Protein AF-A0A932B8X7-F1 (afdb_monomer_lite)

pLDDT: mean 81.64, std 12.61, range [41.12, 95.81]

Foldseek 3Di:
DDDPDDPPPPVPPDPAPPVRLVQADALLVLQLVLLLLCLPVLLVLLLVVLVPDPDDPVLSVLLSVLSSLLSSLVSQLVLLVQSDPVSSLVVSLVQLQQSLLQVLCVVLVHFHDAPPQDPCNVVVSVVVVVVDDPVSSCCSCVVRHVVSSVVSVPHRHNDDDPVVSVVVSVVSNVVSVVSNVVSCVVCVVSVVVVCVVDVCSQRSRPPSVRVVSVVD

Secondary structure (DSSP, 8-state):
---------GGGG-SS-HHHHHHPBPHHHHHHHHHHHHHHGGGHHHHHHHHTS---HHHHHHHHHHHHHHHHHHHHHHHHHT--HHHHHHHHHHHHHHHHHHHHHHHTT-----SS--TTHHHHHHHHHHHS-THHHHHHHIIIIIHHHHHHHH--B----HHHHHHHHHHHHHHHHHHHHHHHHHHHHHHHHHHHH-THHHHHSTTHHHHHTT--

Sequence (216 aa):
MSLRLFHVTEFAQSMLSPADQREARHPAQLLIWASLWLALAGNLPFWRELIRLPMDVGSLLWIGLCFGLLTTAALGALLSLLNWPWLLKAVITLLLWLVALNSLLLWAGHGYLSANLPPGKVQAIWTQLRALPLWQPLLAFGLLALVPSVWMWQLSLRRVALASRLPQNMLLLLIFVCLLGLVWFLGKSALLPLLQDQPRWLELLSPFNTLLSLGH

Structure (mmCIF, N/CA/C/O backbone):
data_AF-A0A932B8X7-F1
#
_entry.id   AF-A0A932B8X7-F1
#
loop_
_atom_site.group_PDB
_atom_site.id
_atom_site.type_symbol
_atom_site.label_atom_id
_atom_site.label_alt_id
_atom_site.label_comp_id
_atom_site.label_asym_id
_atom_site.label_entity_id
_atom_site.label_seq_id
_atom_site.pdbx_PDB_ins_code
_atom_site.Cartn_x
_atom_site.Cartn_y
_atom_site.Cartn_z
_atom_site.occupancy
_atom_site.B_iso_or_equiv
_atom_site.auth_seq_id
_atom_site.auth_comp_id
_atom_site.auth_asym_id
_atom_site.auth_atom_id
_atom_site.pdbx_PDB_model_num
ATOM 1 N N . MET A 1 1 ? -35.635 -6.239 55.515 1.00 41.12 1 MET A N 1
ATOM 2 C CA . MET A 1 1 ? -34.614 -6.583 54.502 1.00 41.12 1 MET A CA 1
ATOM 3 C C . MET A 1 1 ? -35.091 -6.063 53.155 1.00 41.12 1 MET A C 1
ATOM 5 O O . MET A 1 1 ? -36.032 -6.625 52.614 1.00 41.12 1 MET A O 1
ATOM 9 N N . SER A 1 2 ? -34.540 -4.948 52.666 1.00 48.22 2 SER A N 1
ATOM 10 C CA . SER A 1 2 ? -34.919 -4.386 51.364 1.00 48.22 2 SER A CA 1
ATOM 11 C C . SER A 1 2 ? -34.016 -4.959 50.274 1.00 48.22 2 SER A C 1
ATOM 13 O O . SER A 1 2 ? -32.800 -4.771 50.277 1.00 48.22 2 SER A O 1
ATOM 15 N N . LEU A 1 3 ? -34.618 -5.707 49.353 1.00 54.00 3 LEU A N 1
ATOM 16 C CA . LEU A 1 3 ? -33.945 -6.197 48.158 1.00 54.00 3 LEU A CA 1
ATOM 17 C C . LEU A 1 3 ? -33.716 -5.003 47.227 1.00 54.00 3 LEU A C 1
ATOM 19 O O . LEU A 1 3 ? -34.656 -4.459 46.650 1.00 54.00 3 LEU A O 1
ATOM 23 N N . ARG A 1 4 ? -32.458 -4.563 47.119 1.00 50.84 4 ARG A N 1
ATOM 24 C CA . ARG A 1 4 ? -32.037 -3.585 46.114 1.00 50.84 4 ARG A CA 1
ATOM 25 C C . ARG A 1 4 ? -32.095 -4.261 44.745 1.00 50.84 4 ARG A C 1
ATOM 27 O O . ARG A 1 4 ? -31.232 -5.067 44.411 1.00 50.84 4 ARG A O 1
ATOM 34 N N . LEU A 1 5 ? -33.133 -3.939 43.979 1.00 52.91 5 LEU A N 1
ATOM 35 C CA . LEU A 1 5 ? -33.209 -4.199 42.545 1.00 52.91 5 LEU A CA 1
ATOM 36 C C . LEU A 1 5 ? -32.062 -3.446 41.863 1.00 52.91 5 LEU A C 1
ATOM 38 O O . LEU A 1 5 ? -32.072 -2.220 41.775 1.00 52.91 5 LEU A O 1
ATOM 42 N N . PHE A 1 6 ? -31.040 -4.182 41.432 1.00 54.56 6 PHE A N 1
ATOM 43 C CA . PHE A 1 6 ? -29.974 -3.631 40.609 1.00 54.56 6 PHE A CA 1
ATOM 44 C C . PHE A 1 6 ? -30.544 -3.254 39.239 1.00 54.56 6 PHE A C 1
ATOM 46 O O . PHE A 1 6 ? -31.205 -4.055 38.580 1.00 54.56 6 PHE A O 1
ATOM 53 N N . HIS A 1 7 ? -30.283 -2.015 38.829 1.00 48.66 7 HIS A N 1
ATOM 54 C CA . HIS A 1 7 ? -30.523 -1.501 37.488 1.00 48.66 7 HIS A CA 1
ATOM 55 C C . HIS A 1 7 ? -29.765 -2.353 36.454 1.00 48.66 7 HIS A C 1
ATOM 57 O O . HIS A 1 7 ? -28.556 -2.215 36.297 1.00 48.66 7 HIS A O 1
ATOM 63 N N . VAL A 1 8 ? -30.476 -3.215 35.723 1.00 52.50 8 VAL A N 1
ATOM 64 C CA . VAL A 1 8 ? -29.956 -3.976 34.564 1.00 52.50 8 VAL A CA 1
ATOM 65 C C . VAL A 1 8 ? -30.396 -3.299 33.255 1.00 52.50 8 VAL A C 1
ATOM 67 O O . VAL A 1 8 ? -30.786 -3.950 32.294 1.00 52.50 8 VAL A O 1
ATOM 70 N N . THR A 1 9 ? -30.391 -1.965 33.200 1.00 48.88 9 THR A N 1
ATOM 71 C CA . THR A 1 9 ? -30.881 -1.220 32.021 1.00 48.88 9 THR A CA 1
ATOM 72 C C . THR A 1 9 ? -29.785 -0.692 31.097 1.00 48.88 9 THR A C 1
ATOM 74 O O . THR A 1 9 ? -30.108 -0.141 30.051 1.00 48.88 9 THR A O 1
ATOM 77 N N . GLU A 1 10 ? -28.498 -0.898 31.391 1.00 47.47 10 GLU A N 1
ATOM 78 C CA . GLU A 1 10 ? -27.423 -0.451 30.481 1.00 47.47 10 GLU A CA 1
ATOM 79 C C . GLU A 1 10 ? -27.138 -1.413 29.315 1.00 47.47 10 GLU A C 1
ATOM 81 O O . GLU A 1 10 ? -26.458 -1.047 28.358 1.00 47.47 10 GLU A O 1
ATOM 86 N N . PHE A 1 11 ? -27.710 -2.621 29.314 1.00 49.84 11 PHE A N 1
ATOM 87 C CA . PHE A 1 11 ? -27.483 -3.597 28.237 1.00 49.84 11 PHE A CA 1
ATOM 88 C C . PHE A 1 11 ? -28.308 -3.342 26.967 1.00 49.84 11 PHE A C 1
ATOM 90 O O . PHE A 1 11 ? -28.070 -3.982 25.945 1.00 49.84 11 PHE A O 1
ATOM 97 N N . ALA A 1 12 ? -29.252 -2.398 26.991 1.00 42.66 12 ALA A N 1
ATOM 98 C CA . ALA A 1 12 ? -30.138 -2.143 25.855 1.00 42.66 12 ALA A CA 1
ATOM 99 C C . ALA A 1 12 ? -29.495 -1.310 24.725 1.00 42.66 12 ALA A C 1
ATOM 101 O O . ALA A 1 12 ? -30.053 -1.242 23.632 1.00 42.66 12 ALA A O 1
ATOM 102 N N . GLN A 1 13 ? -28.330 -0.682 24.943 1.00 45.91 13 GLN A N 1
ATOM 103 C CA . GLN A 1 13 ? -27.715 0.203 23.935 1.00 45.91 13 GLN A CA 1
ATOM 104 C C . GLN A 1 13 ? -26.661 -0.465 23.039 1.00 45.91 13 GLN A C 1
ATOM 106 O O . GLN A 1 13 ? -26.244 0.127 22.040 1.00 45.91 13 GLN A O 1
ATOM 111 N N . SER A 1 14 ? -26.249 -1.705 23.316 1.00 45.19 14 SER A N 1
ATOM 112 C CA . SER A 1 14 ? -25.359 -2.444 22.419 1.00 45.19 14 SER A CA 1
ATOM 113 C C . SER A 1 14 ? -26.151 -3.436 21.572 1.00 45.19 14 SER A C 1
ATOM 115 O O . SER A 1 14 ? -26.457 -4.533 22.020 1.00 45.19 14 SER A O 1
ATOM 117 N N . MET A 1 15 ? -26.407 -3.092 20.307 1.00 54.66 15 MET A N 1
ATOM 118 C CA . MET A 1 15 ? -26.970 -4.000 19.285 1.00 54.66 15 MET A CA 1
ATOM 119 C C . MET A 1 15 ? -26.098 -5.246 18.981 1.00 54.66 15 MET A C 1
ATOM 121 O O . MET A 1 15 ? -26.371 -5.968 18.031 1.00 54.66 15 MET A O 1
ATOM 125 N N . LEU A 1 16 ? -25.021 -5.478 19.735 1.00 54.72 16 LEU A N 1
ATOM 126 C CA . LEU A 1 16 ? -24.122 -6.624 19.615 1.00 54.72 16 LEU A CA 1
ATOM 127 C C . LEU A 1 16 ? -24.082 -7.312 20.972 1.00 54.72 16 LEU A C 1
ATOM 129 O O . LEU A 1 16 ? -23.829 -6.636 21.977 1.00 54.72 16 LEU A O 1
ATOM 133 N N . SER A 1 17 ? -24.300 -8.628 21.003 1.00 59.09 17 SER A N 1
ATOM 134 C CA . SER A 1 17 ? -24.179 -9.378 22.246 1.00 59.09 17 SER A CA 1
ATOM 135 C C . SER A 1 17 ? -22.740 -9.251 22.785 1.00 59.09 17 SER A C 1
ATOM 137 O O . SER A 1 17 ? -21.792 -9.053 22.014 1.00 59.09 17 SER A O 1
ATOM 139 N N . PRO A 1 18 ? -22.516 -9.364 24.104 1.00 58.53 18 PRO A N 1
ATOM 140 C CA . PRO A 1 18 ? -21.168 -9.356 24.673 1.00 58.53 18 PRO A CA 1
ATOM 141 C C . PRO A 1 18 ? -20.243 -10.435 24.083 1.00 58.53 18 PRO A C 1
ATOM 143 O O . PRO A 1 18 ? -19.025 -10.269 24.120 1.00 58.53 18 PRO A O 1
ATOM 146 N N . ALA A 1 19 ? -20.804 -11.520 23.532 1.00 58.75 19 ALA A N 1
ATOM 147 C CA . ALA A 1 19 ? -20.060 -12.543 22.801 1.00 58.75 19 ALA A CA 1
ATOM 148 C C . ALA A 1 19 ? -19.579 -12.021 21.433 1.00 58.75 19 ALA A C 1
ATOM 150 O O . ALA A 1 19 ? -18.389 -12.113 21.137 1.00 58.75 19 ALA A O 1
ATOM 151 N N . ASP A 1 20 ? -20.445 -11.344 20.673 1.00 58.38 20 ASP A N 1
ATOM 152 C CA . ASP A 1 20 ? -20.102 -10.766 19.361 1.00 58.38 20 ASP A CA 1
ATOM 153 C C . ASP A 1 20 ? -19.028 -9.672 19.471 1.00 58.38 20 ASP A C 1
ATOM 155 O O . ASP A 1 20 ? -18.205 -9.480 18.576 1.00 58.38 20 ASP A O 1
ATOM 159 N N . GLN A 1 21 ? -18.990 -8.947 20.595 1.00 60.34 21 GLN A N 1
ATOM 160 C CA . GLN A 1 21 ? -17.947 -7.950 20.856 1.00 60.34 21 GLN A CA 1
ATOM 161 C C . GLN A 1 21 ? -16.574 -8.562 21.168 1.00 60.34 21 GLN A C 1
ATOM 163 O O . GLN A 1 21 ? -15.564 -7.881 20.979 1.00 60.34 21 GLN A O 1
ATOM 168 N N . ARG A 1 22 ? -16.526 -9.809 21.658 1.00 60.28 22 ARG A N 1
ATOM 169 C CA . ARG A 1 22 ? -15.274 -10.537 21.931 1.00 60.28 22 ARG A CA 1
ATOM 170 C C . ARG A 1 22 ? -14.671 -11.120 20.655 1.00 60.28 22 ARG A C 1
ATOM 172 O O . ARG A 1 22 ? -13.451 -11.174 20.550 1.00 60.28 22 ARG A O 1
ATOM 179 N N . GLU A 1 23 ? -15.503 -11.486 19.683 1.00 62.72 23 GLU A N 1
ATOM 180 C CA . GLU A 1 23 ? -15.058 -11.924 18.351 1.00 62.72 23 GLU A CA 1
ATOM 181 C C . GLU A 1 23 ? -14.732 -10.757 17.403 1.00 62.72 23 GLU A C 1
ATOM 183 O O . GLU A 1 23 ? -14.009 -10.927 16.417 1.00 62.72 23 GLU A O 1
ATOM 188 N N . ALA A 1 24 ? -15.229 -9.552 17.700 1.00 71.88 24 ALA A N 1
ATOM 189 C CA . ALA A 1 24 ? -15.012 -8.380 16.865 1.00 71.88 24 ALA A CA 1
ATOM 190 C C . ALA A 1 24 ? -13.527 -7.975 16.802 1.00 71.88 24 ALA A C 1
ATOM 192 O O . ALA A 1 24 ? -12.898 -7.630 17.808 1.00 71.88 24 ALA A O 1
ATOM 193 N N . ARG A 1 25 ? -12.969 -7.943 15.586 1.00 78.56 25 ARG A N 1
ATOM 194 C CA . ARG A 1 25 ? -11.559 -7.594 15.367 1.00 78.56 25 ARG A CA 1
ATOM 195 C C . ARG A 1 25 ? -11.304 -6.103 15.569 1.00 78.56 25 ARG A C 1
ATOM 197 O O . ARG A 1 25 ? -12.168 -5.251 15.328 1.00 78.56 25 ARG A O 1
ATOM 204 N N . HIS A 1 26 ? -10.081 -5.782 15.990 1.00 80.06 26 HIS A N 1
ATOM 205 C CA . HIS A 1 26 ? -9.662 -4.397 16.177 1.00 80.06 26 HIS A CA 1
ATOM 206 C C . HIS A 1 26 ? -9.433 -3.722 14.811 1.00 80.06 26 HIS A C 1
ATOM 208 O O . HIS A 1 26 ? -8.720 -4.285 13.978 1.00 80.06 26 HIS A O 1
ATOM 214 N N . PRO A 1 27 ? -9.959 -2.506 14.562 1.00 80.44 27 PRO A N 1
ATOM 215 C CA . PRO A 1 27 ? -9.831 -1.832 13.262 1.00 80.44 27 PRO A CA 1
ATOM 216 C C . PRO A 1 27 ? -8.373 -1.587 12.839 1.00 80.44 27 PRO A C 1
ATOM 218 O O . PRO A 1 27 ? -8.061 -1.631 11.653 1.00 80.44 27 PRO A O 1
ATOM 221 N N . ALA A 1 28 ? -7.458 -1.431 13.801 1.00 82.69 28 ALA A N 1
ATOM 222 C CA . ALA A 1 28 ? -6.024 -1.319 13.518 1.00 82.69 28 ALA A CA 1
ATOM 223 C C . ALA A 1 28 ? -5.440 -2.563 12.823 1.00 82.69 28 ALA A C 1
ATOM 225 O O . ALA A 1 28 ? -4.553 -2.432 11.988 1.00 82.69 28 ALA A O 1
ATOM 226 N N . GLN A 1 29 ? -5.943 -3.765 13.128 1.00 86.25 29 GLN A N 1
ATOM 227 C CA . GLN A 1 29 ? -5.478 -4.984 12.461 1.00 86.25 29 GLN A CA 1
ATOM 228 C C . GLN A 1 29 ? -5.861 -4.956 10.984 1.00 86.25 29 GLN A C 1
ATOM 230 O O . GLN A 1 29 ? -5.023 -5.234 10.135 1.00 86.25 29 GLN A O 1
ATOM 235 N N . LEU A 1 30 ? -7.106 -4.577 10.675 1.00 87.19 30 LEU A N 1
ATOM 236 C CA . LEU A 1 30 ? -7.563 -4.445 9.293 1.00 87.19 30 LEU A CA 1
ATOM 237 C C . LEU A 1 30 ? -6.706 -3.437 8.520 1.00 87.19 30 LEU A C 1
ATOM 239 O O . LEU A 1 30 ? -6.309 -3.719 7.396 1.00 87.19 30 LEU A O 1
ATOM 243 N N . LEU A 1 31 ? -6.386 -2.301 9.139 1.00 89.38 31 LEU A N 1
ATOM 244 C CA . LEU A 1 31 ? -5.506 -1.292 8.556 1.00 89.38 31 LEU A CA 1
ATOM 245 C C . LEU A 1 31 ? -4.123 -1.866 8.222 1.00 89.38 31 LEU A C 1
ATOM 247 O O . LEU A 1 31 ? -3.645 -1.666 7.107 1.00 89.38 31 LEU A O 1
ATOM 251 N N . ILE A 1 32 ? -3.497 -2.595 9.151 1.00 89.50 32 ILE A N 1
ATOM 252 C CA . ILE A 1 32 ? -2.175 -3.204 8.939 1.00 89.50 32 ILE A CA 1
ATOM 253 C C . ILE A 1 32 ? -2.233 -4.222 7.794 1.00 89.50 32 ILE A C 1
ATOM 255 O O . ILE A 1 32 ? -1.432 -4.138 6.864 1.00 89.50 32 ILE A O 1
ATOM 259 N N . TRP A 1 33 ? -3.208 -5.137 7.822 1.00 91.12 33 TRP A N 1
ATOM 260 C CA . TRP A 1 33 ? -3.380 -6.150 6.777 1.00 91.12 33 TRP A CA 1
ATOM 261 C C . TRP A 1 33 ? -3.638 -5.525 5.407 1.00 91.12 33 TRP A C 1
ATOM 263 O O . TRP A 1 33 ? -3.024 -5.936 4.427 1.00 91.12 33 TRP A O 1
ATOM 273 N N . ALA A 1 34 ? -4.498 -4.508 5.338 1.00 90.12 34 ALA A N 1
ATOM 274 C CA . ALA A 1 34 ? -4.788 -3.804 4.096 1.00 90.12 34 ALA A CA 1
ATOM 275 C C . ALA A 1 34 ? -3.556 -3.067 3.560 1.00 90.12 34 ALA A C 1
ATOM 277 O O . ALA A 1 34 ? -3.259 -3.167 2.375 1.00 90.12 34 ALA A O 1
ATOM 278 N N . SER A 1 35 ? -2.808 -2.377 4.425 1.00 91.00 35 SER A N 1
ATOM 279 C CA . SER A 1 35 ? -1.595 -1.648 4.028 1.00 91.00 35 SER A CA 1
ATOM 280 C C . SER A 1 35 ? -0.533 -2.596 3.473 1.00 91.00 35 SER A C 1
ATOM 282 O O . SER A 1 35 ? 0.050 -2.321 2.428 1.00 91.00 35 SER A O 1
ATOM 284 N N . LEU A 1 36 ? -0.330 -3.739 4.134 1.00 92.25 36 LEU A N 1
ATOM 285 C CA . LEU A 1 36 ? 0.626 -4.758 3.710 1.00 92.25 36 LEU A CA 1
ATOM 286 C C . LEU A 1 36 ? 0.186 -5.436 2.406 1.00 92.25 36 LEU A C 1
ATOM 288 O O . LEU A 1 36 ? 0.998 -5.628 1.505 1.00 92.25 36 LEU A O 1
ATOM 292 N N . TRP A 1 37 ? -1.105 -5.745 2.265 1.00 93.38 37 TRP A N 1
ATOM 293 C CA . TRP A 1 37 ? -1.654 -6.306 1.030 1.00 93.38 37 TRP A CA 1
ATOM 294 C C . TRP A 1 37 ? -1.486 -5.354 -0.158 1.00 93.38 37 TRP A C 1
ATOM 296 O O . TRP A 1 37 ? -0.984 -5.753 -1.208 1.00 93.38 37 TRP A O 1
ATOM 306 N N . LEU A 1 38 ? -1.858 -4.084 0.016 1.00 90.00 38 LEU A N 1
ATOM 307 C CA . LEU A 1 38 ? -1.710 -3.051 -1.010 1.00 90.00 38 LEU A CA 1
ATOM 308 C C . LEU A 1 38 ? -0.235 -2.845 -1.383 1.00 90.00 38 LEU A C 1
ATOM 310 O O . LEU A 1 38 ?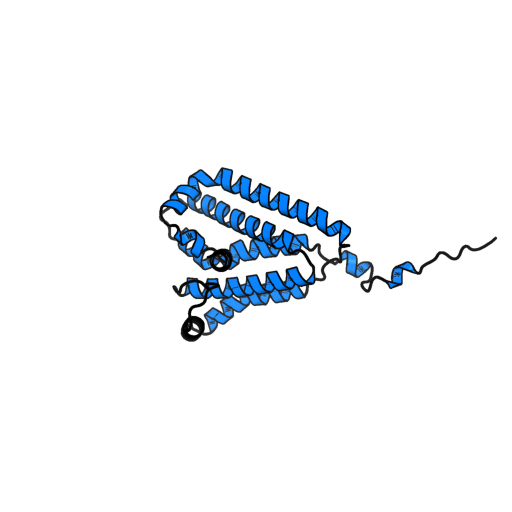 0.083 -2.736 -2.564 1.00 90.00 38 LEU A O 1
ATOM 314 N N . ALA A 1 39 ? 0.674 -2.851 -0.406 1.00 90.25 39 ALA A N 1
ATOM 315 C CA . ALA A 1 39 ? 2.103 -2.695 -0.656 1.00 90.25 39 ALA A CA 1
ATOM 316 C C . ALA A 1 39 ? 2.721 -3.891 -1.395 1.00 90.25 39 ALA A C 1
ATOM 318 O O . ALA A 1 39 ? 3.531 -3.696 -2.295 1.00 90.25 39 ALA A O 1
ATOM 319 N N . LEU A 1 40 ? 2.343 -5.122 -1.045 1.00 89.69 40 LEU A N 1
ATOM 320 C CA . LEU A 1 40 ? 2.938 -6.328 -1.624 1.00 89.69 40 LEU A CA 1
ATOM 321 C C . LEU A 1 40 ? 2.187 -6.783 -2.880 1.00 89.69 40 LEU A C 1
ATOM 323 O O . LEU A 1 40 ? 2.702 -6.668 -3.989 1.00 89.69 40 LEU A O 1
ATOM 327 N N . ALA A 1 41 ? 0.952 -7.260 -2.727 1.00 88.44 41 ALA A N 1
ATOM 328 C CA . ALA A 1 41 ? 0.159 -7.804 -3.830 1.00 88.44 41 ALA A CA 1
ATOM 329 C C . ALA A 1 41 ? -0.270 -6.718 -4.827 1.00 88.44 41 ALA A C 1
ATOM 331 O O . ALA A 1 41 ? -0.362 -6.964 -6.025 1.00 88.44 41 ALA A O 1
ATOM 332 N N . GLY A 1 42 ? -0.497 -5.498 -4.350 1.00 84.44 42 GLY A N 1
ATOM 333 C CA . GLY A 1 42 ? -0.911 -4.381 -5.191 1.00 84.44 42 GLY A CA 1
ATOM 334 C C . GLY A 1 42 ? 0.164 -3.795 -6.107 1.00 84.44 42 GLY A C 1
ATOM 335 O O . GLY A 1 42 ? -0.142 -3.006 -6.995 1.00 84.44 42 GLY A O 1
ATOM 336 N N . ASN A 1 43 ? 1.425 -4.162 -5.897 1.00 89.69 43 ASN A N 1
ATOM 337 C CA . ASN A 1 43 ? 2.563 -3.590 -6.611 1.00 89.69 43 ASN A CA 1
ATOM 338 C C . ASN A 1 43 ? 3.316 -4.648 -7.432 1.00 89.69 43 ASN A C 1
ATOM 340 O O . ASN A 1 43 ? 4.509 -4.518 -7.683 1.00 89.69 43 ASN A O 1
ATOM 344 N N . LEU A 1 44 ? 2.624 -5.697 -7.899 1.00 88.38 44 LEU A N 1
ATOM 345 C CA . LEU A 1 44 ? 3.214 -6.756 -8.737 1.00 88.38 44 LEU A CA 1
ATOM 346 C C . LEU A 1 44 ? 4.015 -6.239 -9.947 1.00 88.38 44 LEU A C 1
ATOM 348 O O . LEU A 1 44 ? 5.114 -6.753 -10.168 1.00 88.38 44 LEU A O 1
ATOM 352 N N . PRO A 1 45 ? 3.551 -5.232 -10.718 1.00 87.25 45 PRO A N 1
ATOM 353 C CA . PRO A 1 45 ? 4.349 -4.693 -11.819 1.00 87.25 45 PRO A CA 1
ATOM 354 C C . PRO A 1 45 ? 5.653 -4.052 -11.342 1.00 87.25 45 PRO A C 1
ATOM 356 O O . PRO A 1 45 ? 6.685 -4.243 -11.976 1.00 87.25 45 PRO A O 1
ATOM 359 N N . PHE A 1 46 ? 5.630 -3.354 -10.203 1.00 87.56 46 PHE A N 1
ATOM 360 C CA . PHE A 1 46 ? 6.827 -2.776 -9.595 1.00 87.56 46 PHE A CA 1
ATOM 361 C C . PHE A 1 46 ? 7.822 -3.870 -9.183 1.00 87.56 46 PHE A C 1
ATOM 363 O O . PHE A 1 46 ? 8.991 -3.800 -9.554 1.00 87.56 46 PHE A O 1
ATOM 370 N N . TRP A 1 47 ? 7.359 -4.926 -8.501 1.00 89.62 47 TRP A N 1
ATOM 371 C CA . TRP A 1 47 ? 8.219 -6.050 -8.109 1.00 89.62 47 TRP A CA 1
ATOM 372 C C . TRP A 1 47 ? 8.846 -6.747 -9.316 1.00 89.62 47 TRP A C 1
ATOM 374 O O . TRP A 1 47 ? 10.014 -7.129 -9.275 1.00 89.62 47 TRP A O 1
ATOM 384 N N . ARG A 1 48 ? 8.092 -6.874 -10.412 1.00 89.44 48 ARG A N 1
ATOM 385 C CA . ARG A 1 48 ? 8.595 -7.429 -11.671 1.00 89.44 48 ARG A CA 1
ATOM 386 C C . ARG A 1 48 ? 9.733 -6.591 -12.249 1.00 89.44 48 ARG A C 1
ATOM 388 O O . ARG A 1 48 ? 10.735 -7.168 -12.656 1.00 89.44 48 ARG A O 1
ATOM 395 N N . GLU A 1 49 ? 9.587 -5.267 -12.302 1.00 87.25 49 GLU A N 1
ATOM 396 C CA . GLU A 1 49 ? 10.661 -4.400 -12.804 1.00 87.25 49 GLU A CA 1
ATOM 397 C C . GLU A 1 49 ? 11.866 -4.380 -11.855 1.00 87.25 49 GLU A C 1
ATOM 399 O O . GLU A 1 49 ? 13.003 -4.382 -12.318 1.00 87.25 49 GLU A O 1
ATOM 404 N N . LEU A 1 50 ? 11.639 -4.457 -10.540 1.00 87.81 50 LEU A N 1
ATOM 405 C CA . LEU A 1 50 ? 12.715 -4.537 -9.554 1.00 87.81 50 LEU A CA 1
ATOM 406 C C . LEU A 1 50 ? 13.571 -5.802 -9.754 1.00 87.81 50 LEU A C 1
ATOM 408 O O . LEU A 1 50 ? 14.792 -5.715 -9.803 1.00 87.81 50 LEU A O 1
ATOM 412 N N . ILE A 1 51 ? 12.942 -6.970 -9.933 1.00 89.81 51 ILE A N 1
ATOM 413 C CA . ILE A 1 51 ? 13.637 -8.258 -10.142 1.00 89.81 51 ILE A CA 1
ATOM 414 C C . ILE A 1 51 ? 14.415 -8.295 -11.470 1.00 89.81 51 ILE A C 1
ATOM 416 O O . ILE A 1 51 ? 15.365 -9.062 -11.607 1.00 89.81 51 ILE A O 1
ATOM 420 N N . ARG A 1 52 ? 14.035 -7.476 -12.457 1.00 88.12 52 ARG A N 1
ATOM 421 C CA . ARG A 1 52 ? 14.725 -7.396 -13.756 1.00 88.12 52 ARG A CA 1
ATOM 422 C C . ARG A 1 52 ? 16.020 -6.592 -13.717 1.00 88.12 52 ARG A C 1
ATOM 424 O O . ARG A 1 52 ? 16.779 -6.649 -14.684 1.00 88.12 52 ARG A O 1
ATOM 431 N N . LEU A 1 53 ? 16.271 -5.835 -12.652 1.00 85.38 53 LEU A N 1
ATOM 432 C CA . LEU A 1 53 ? 17.507 -5.076 -12.525 1.00 85.38 53 LEU A CA 1
ATOM 433 C C . LEU A 1 53 ? 18.700 -6.029 -12.357 1.00 85.38 53 LEU A C 1
ATOM 435 O O . LEU A 1 53 ? 18.621 -6.972 -11.565 1.00 85.38 53 LEU A O 1
ATOM 439 N N . PRO A 1 54 ? 19.823 -5.776 -13.049 1.00 84.75 54 PRO A N 1
ATOM 440 C CA . PRO A 1 54 ? 21.040 -6.560 -12.894 1.00 84.75 54 PRO A CA 1
ATOM 441 C C . PRO A 1 54 ? 21.733 -6.189 -11.573 1.00 84.75 54 PRO A C 1
ATOM 443 O O . PRO A 1 54 ? 22.692 -5.423 -11.552 1.00 84.75 54 PRO A O 1
ATOM 446 N N . MET A 1 55 ? 21.217 -6.705 -10.457 1.00 87.25 55 MET A N 1
ATOM 447 C CA . MET A 1 55 ? 21.748 -6.508 -9.106 1.00 87.25 55 MET A CA 1
ATOM 448 C C . MET A 1 55 ? 22.000 -7.850 -8.419 1.00 87.25 55 MET A C 1
ATOM 450 O O . MET A 1 55 ? 21.431 -8.878 -8.790 1.00 87.25 55 MET A O 1
ATOM 454 N N . ASP A 1 56 ? 22.848 -7.845 -7.393 1.00 92.19 56 ASP A N 1
ATOM 455 C CA . ASP A 1 56 ? 23.014 -9.003 -6.526 1.00 92.19 56 ASP A CA 1
ATOM 456 C C . ASP A 1 56 ? 21.737 -9.265 -5.709 1.00 92.19 56 ASP A C 1
ATOM 458 O O . ASP A 1 56 ? 20.974 -8.356 -5.370 1.00 92.19 56 ASP A O 1
ATOM 462 N N . VAL A 1 57 ? 21.507 -10.536 -5.369 1.00 90.25 57 VAL A N 1
ATOM 463 C CA . VAL A 1 57 ? 20.294 -10.971 -4.657 1.00 90.25 57 VAL A CA 1
ATOM 464 C C . VAL A 1 57 ? 20.157 -10.275 -3.297 1.00 90.25 57 VAL A C 1
ATOM 466 O O . VAL A 1 57 ? 19.042 -9.960 -2.886 1.00 90.25 57 VAL A O 1
ATOM 469 N N . GLY A 1 58 ? 21.271 -10.002 -2.609 1.00 90.88 58 GLY A N 1
ATOM 470 C CA . GLY A 1 58 ? 21.275 -9.327 -1.310 1.00 90.88 58 GLY A CA 1
ATOM 471 C C . GLY A 1 58 ? 20.741 -7.900 -1.406 1.00 90.88 58 GLY A C 1
ATOM 472 O O . GLY A 1 58 ? 19.788 -7.549 -0.706 1.00 90.88 58 GLY A O 1
ATOM 473 N N . SER A 1 59 ? 21.297 -7.104 -2.321 1.00 89.56 59 SER A N 1
ATOM 474 C CA . SER A 1 59 ? 20.821 -5.744 -2.587 1.00 89.56 59 SER A CA 1
ATOM 475 C C . SER A 1 59 ? 19.376 -5.731 -3.071 1.00 89.56 59 SER A C 1
ATOM 477 O O . SER A 1 59 ? 18.585 -4.924 -2.585 1.00 89.56 59 SER A O 1
ATOM 479 N N . LEU A 1 60 ? 18.997 -6.649 -3.967 1.00 90.31 60 LEU A N 1
ATOM 480 C CA . LEU A 1 60 ? 17.629 -6.760 -4.475 1.00 90.31 60 LEU A CA 1
ATOM 481 C C . LEU A 1 60 ? 16.615 -6.971 -3.341 1.00 90.31 60 LEU A C 1
ATOM 483 O O . LEU A 1 60 ? 15.605 -6.268 -3.270 1.00 90.31 60 LEU A O 1
ATOM 487 N N . LEU A 1 61 ? 16.893 -7.917 -2.439 1.00 91.75 61 LEU A N 1
ATOM 488 C CA . LEU A 1 61 ? 16.036 -8.201 -1.288 1.00 91.75 61 LEU A CA 1
ATOM 489 C C . LEU A 1 61 ? 15.973 -7.015 -0.326 1.00 91.75 61 LEU A C 1
ATOM 491 O O . LEU A 1 61 ? 14.893 -6.688 0.162 1.00 91.75 61 LEU A O 1
ATOM 495 N N . TRP A 1 62 ? 17.104 -6.353 -0.073 1.00 92.62 62 TRP A N 1
ATOM 496 C CA . TRP A 1 62 ? 17.155 -5.184 0.801 1.00 92.62 62 TRP A CA 1
ATOM 497 C C . TRP A 1 62 ? 16.351 -4.009 0.239 1.00 92.62 62 TRP A C 1
ATOM 499 O O . TRP A 1 62 ? 15.489 -3.464 0.926 1.00 92.62 62 TRP A O 1
ATOM 509 N N . ILE A 1 63 ? 16.565 -3.662 -1.032 1.00 90.62 63 ILE A N 1
ATOM 510 C CA . ILE A 1 63 ? 15.826 -2.603 -1.726 1.00 90.62 63 ILE A CA 1
ATOM 511 C C . ILE A 1 63 ? 14.335 -2.936 -1.751 1.00 90.62 63 ILE A C 1
ATOM 513 O O . ILE A 1 63 ? 13.503 -2.083 -1.434 1.00 90.62 63 ILE A O 1
ATOM 517 N N . GLY A 1 64 ? 13.989 -4.184 -2.074 1.00 90.75 64 GLY A N 1
ATOM 518 C CA . GLY A 1 64 ? 12.604 -4.623 -2.096 1.00 90.75 64 GLY A CA 1
ATOM 519 C C . GLY A 1 64 ? 11.936 -4.528 -0.724 1.00 90.75 64 GLY A C 1
ATOM 520 O O . GLY A 1 64 ? 10.826 -4.007 -0.612 1.00 90.75 64 GLY A O 1
ATOM 521 N N . LEU A 1 65 ? 12.636 -4.934 0.337 1.00 92.81 65 LEU A N 1
ATOM 522 C CA . LEU A 1 65 ? 12.173 -4.779 1.713 1.00 92.81 65 LEU A CA 1
ATOM 523 C C . LEU A 1 65 ? 11.957 -3.302 2.066 1.00 92.81 65 LEU A C 1
ATOM 525 O O . LEU A 1 65 ? 10.909 -2.956 2.612 1.00 92.81 65 LEU A O 1
ATOM 529 N N . CYS A 1 66 ? 12.902 -2.424 1.720 1.00 91.88 66 CYS A N 1
ATOM 530 C CA . CYS A 1 66 ? 12.771 -0.990 1.956 1.00 91.88 66 CYS A CA 1
ATOM 531 C C . CYS A 1 66 ? 11.540 -0.410 1.249 1.00 91.88 66 CYS A C 1
ATOM 533 O O . CYS A 1 66 ? 10.739 0.262 1.896 1.00 91.88 66 CYS A O 1
ATOM 535 N N . PHE A 1 67 ? 11.335 -0.696 -0.040 1.00 89.69 67 PHE A N 1
ATOM 536 C CA . PHE A 1 67 ? 10.159 -0.216 -0.773 1.00 89.69 67 PHE A CA 1
ATOM 537 C C . PHE A 1 67 ? 8.849 -0.772 -0.211 1.00 89.69 67 PHE A C 1
ATOM 539 O O . PHE A 1 67 ? 7.885 -0.021 -0.042 1.00 89.69 67 PHE A O 1
ATOM 546 N N . GLY A 1 68 ? 8.810 -2.060 0.134 1.00 91.12 68 GLY A N 1
ATOM 547 C CA . GLY A 1 68 ? 7.629 -2.694 0.720 1.00 91.12 68 GLY A CA 1
ATOM 548 C C . GLY A 1 68 ? 7.253 -2.070 2.064 1.00 91.12 68 GLY A C 1
ATOM 549 O O . GLY A 1 68 ? 6.088 -1.735 2.293 1.00 91.12 68 GLY A O 1
ATOM 550 N N . LEU A 1 69 ? 8.242 -1.842 2.932 1.00 93.38 69 LEU A N 1
ATOM 551 C CA . LEU A 1 69 ? 8.038 -1.206 4.232 1.00 93.38 69 LEU A CA 1
ATOM 552 C C . LEU A 1 69 ? 7.679 0.277 4.107 1.00 93.38 69 LEU A C 1
ATOM 554 O O . LEU A 1 69 ? 6.757 0.715 4.791 1.00 93.38 69 LEU A O 1
ATOM 558 N N . LEU A 1 70 ? 8.334 1.038 3.221 1.00 91.62 70 LEU A N 1
ATOM 559 C CA . LEU A 1 70 ? 7.996 2.446 2.974 1.00 91.62 70 LEU A CA 1
ATOM 560 C C . LEU A 1 70 ? 6.553 2.583 2.485 1.00 91.62 70 LEU A C 1
ATOM 562 O O . LEU A 1 70 ? 5.790 3.381 3.022 1.00 91.62 70 LEU A O 1
ATOM 566 N N . THR A 1 71 ? 6.152 1.752 1.525 1.00 90.38 71 THR A N 1
ATOM 567 C CA . THR A 1 71 ? 4.787 1.744 0.981 1.00 90.38 71 THR A CA 1
ATOM 568 C C . THR A 1 71 ? 3.766 1.374 2.052 1.00 90.38 71 THR A C 1
ATOM 570 O O . THR A 1 71 ? 2.762 2.067 2.221 1.00 90.38 71 THR A O 1
ATOM 573 N N . THR A 1 72 ? 4.038 0.314 2.819 1.00 92.69 72 THR A N 1
ATOM 574 C CA . THR A 1 72 ? 3.168 -0.131 3.918 1.00 92.69 72 THR A CA 1
ATOM 575 C C . THR A 1 72 ? 3.020 0.961 4.970 1.00 92.69 72 THR A C 1
ATOM 577 O O . THR A 1 72 ? 1.914 1.224 5.433 1.00 92.69 72 THR A O 1
ATOM 580 N N . ALA A 1 73 ? 4.119 1.617 5.340 1.00 92.38 73 ALA A N 1
ATOM 581 C CA . ALA A 1 73 ? 4.112 2.639 6.370 1.00 92.38 73 ALA A CA 1
ATOM 582 C C . ALA A 1 73 ? 3.434 3.933 5.896 1.00 92.38 73 ALA A C 1
ATOM 584 O O . ALA A 1 73 ? 2.662 4.524 6.647 1.00 92.38 73 ALA A O 1
ATOM 585 N N . ALA A 1 74 ? 3.616 4.326 4.634 1.00 90.69 74 ALA A N 1
ATOM 586 C CA . ALA A 1 74 ? 2.917 5.466 4.046 1.00 90.69 74 ALA A CA 1
ATOM 587 C C . ALA A 1 74 ? 1.402 5.226 3.950 1.00 90.69 74 ALA A C 1
ATOM 589 O O . ALA A 1 74 ? 0.616 6.089 4.346 1.00 90.69 74 ALA A O 1
ATOM 590 N N . LEU A 1 75 ? 0.976 4.041 3.497 1.00 90.44 75 LEU A N 1
ATOM 591 C CA . LEU A 1 75 ? -0.441 3.666 3.473 1.00 90.44 75 LEU A CA 1
ATOM 592 C C . LEU A 1 75 ? -1.020 3.559 4.883 1.00 90.44 75 LEU A C 1
ATOM 594 O O . LEU A 1 75 ? -2.118 4.052 5.129 1.00 90.44 75 LEU A O 1
ATOM 598 N N . GLY A 1 76 ? -0.274 2.975 5.819 1.00 90.56 76 GLY A N 1
ATOM 599 C CA . GLY A 1 76 ? -0.676 2.865 7.216 1.00 90.56 76 GLY A CA 1
ATOM 600 C C . GLY A 1 76 ? -0.871 4.234 7.870 1.00 90.56 76 GLY A C 1
ATOM 601 O O . GLY A 1 76 ? -1.886 4.456 8.531 1.00 90.56 76 GLY A O 1
ATOM 602 N N . ALA A 1 77 ? 0.042 5.180 7.624 1.00 90.75 77 ALA A N 1
ATOM 603 C CA . ALA A 1 77 ? -0.085 6.561 8.077 1.00 90.75 77 ALA A CA 1
ATOM 604 C C . ALA A 1 77 ? -1.337 7.228 7.484 1.00 90.75 77 ALA A C 1
ATOM 606 O O . ALA A 1 77 ? -2.156 7.761 8.233 1.00 90.75 77 ALA A O 1
ATOM 607 N N . LEU A 1 78 ? -1.556 7.121 6.169 1.00 89.38 78 LEU A N 1
ATOM 608 C CA . LEU A 1 78 ? -2.738 7.684 5.509 1.00 89.38 78 LEU A CA 1
ATOM 609 C C . LEU A 1 78 ? -4.047 7.089 6.053 1.00 89.38 78 LEU A C 1
ATOM 611 O O . LEU A 1 78 ? -4.972 7.817 6.416 1.00 89.38 78 LEU A O 1
ATOM 615 N N . LEU A 1 79 ? -4.124 5.762 6.156 1.00 88.19 79 LEU A N 1
ATOM 616 C CA . LEU A 1 79 ? -5.308 5.063 6.651 1.00 88.19 79 LEU A CA 1
ATOM 617 C C . LEU A 1 79 ? -5.553 5.318 8.142 1.00 88.19 79 LEU A C 1
ATOM 619 O O . LEU A 1 79 ? -6.703 5.282 8.578 1.00 88.19 79 LEU A O 1
ATOM 623 N N . SER A 1 80 ? -4.511 5.618 8.926 1.00 88.12 80 SER A N 1
ATOM 624 C CA . SER A 1 80 ? -4.663 5.931 10.353 1.00 88.12 80 SER A CA 1
ATOM 625 C C . SER A 1 80 ? -5.436 7.234 10.577 1.00 88.12 80 SER A C 1
ATOM 627 O O . SER A 1 80 ? -6.239 7.316 11.510 1.00 88.12 80 SER A O 1
ATOM 629 N N . LEU A 1 81 ? -5.294 8.205 9.667 1.00 86.38 81 LEU A N 1
ATOM 630 C CA . LEU A 1 81 ? -6.083 9.441 9.656 1.00 86.38 81 LEU A CA 1
ATOM 631 C C . LEU A 1 81 ? -7.555 9.172 9.301 1.00 86.38 81 LEU A C 1
ATOM 633 O O . LEU A 1 81 ? -8.457 9.838 9.806 1.00 86.38 81 LEU A O 1
ATOM 637 N N . LEU A 1 82 ? -7.804 8.155 8.472 1.00 82.88 82 LEU A N 1
ATOM 638 C CA . LEU A 1 82 ? -9.120 7.793 7.935 1.00 82.88 82 LEU A CA 1
ATOM 639 C C . LEU A 1 82 ? -9.774 6.605 8.666 1.00 82.88 82 LEU A C 1
ATOM 641 O O . LEU A 1 82 ? -10.708 5.994 8.145 1.00 82.88 82 LEU A O 1
ATOM 645 N N . ASN A 1 83 ? -9.327 6.280 9.885 1.00 81.31 83 ASN A N 1
ATOM 646 C CA . ASN A 1 83 ? -9.730 5.089 10.649 1.00 81.31 83 ASN A CA 1
ATOM 647 C C . ASN A 1 83 ? -11.139 5.184 11.293 1.00 81.31 83 ASN A C 1
ATOM 649 O O . ASN A 1 83 ? -11.364 4.909 12.479 1.00 81.31 83 ASN A O 1
ATOM 653 N N . TRP A 1 84 ? -12.124 5.587 10.494 1.00 80.69 84 TRP A N 1
ATOM 654 C CA . TRP A 1 84 ? -13.548 5.565 10.823 1.00 80.69 84 TRP A CA 1
ATOM 655 C C . TRP A 1 84 ? -14.161 4.264 10.296 1.00 80.6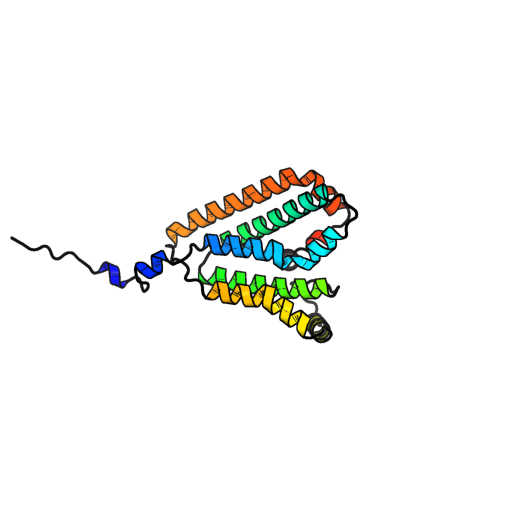9 84 TRP A C 1
ATOM 657 O O . TRP A 1 84 ? -13.773 3.804 9.233 1.00 80.69 84 TRP A O 1
ATOM 667 N N . PRO A 1 85 ? -15.118 3.624 10.986 1.00 73.31 85 PRO A N 1
ATOM 668 C CA . PRO A 1 85 ? -15.436 2.219 10.724 1.00 73.31 85 PRO A CA 1
ATOM 669 C C . PRO A 1 85 ? -16.038 1.976 9.331 1.00 73.31 85 PRO A C 1
ATOM 671 O O . PRO A 1 85 ? -15.730 0.964 8.708 1.00 73.31 85 PRO A O 1
ATOM 674 N N . TRP A 1 86 ? -16.867 2.896 8.832 1.00 79.69 86 TRP A N 1
ATOM 675 C CA . TRP A 1 86 ? -17.436 2.799 7.485 1.00 79.69 86 TRP A CA 1
ATOM 676 C C . TRP A 1 86 ? -16.519 3.424 6.429 1.00 79.69 86 TRP A C 1
ATOM 678 O O . TRP A 1 86 ? -16.274 2.811 5.392 1.00 79.69 86 TRP A O 1
ATOM 688 N N . LEU A 1 87 ? -15.935 4.590 6.730 1.00 86.19 87 LEU A N 1
ATOM 689 C CA . LEU A 1 87 ? -15.009 5.271 5.822 1.00 86.19 87 LEU A CA 1
ATOM 690 C C . LEU A 1 87 ? -13.767 4.423 5.537 1.00 86.19 87 LEU A C 1
ATOM 692 O O . LEU A 1 87 ? -13.375 4.316 4.389 1.00 86.19 87 LEU A O 1
ATOM 696 N N . LEU A 1 88 ? -13.185 3.770 6.545 1.00 85.50 88 LEU A N 1
ATOM 697 C CA . LEU A 1 88 ? -12.012 2.914 6.383 1.00 85.50 88 LEU A CA 1
ATOM 698 C C . LEU A 1 88 ? -12.313 1.762 5.424 1.00 85.50 88 LEU A C 1
ATOM 700 O O . LEU A 1 88 ? -11.542 1.528 4.501 1.00 85.50 88 LEU A O 1
ATOM 704 N N . LYS A 1 89 ? -13.449 1.069 5.598 1.00 87.69 89 LYS A N 1
ATOM 705 C CA . LYS A 1 89 ? -13.855 -0.004 4.679 1.00 87.69 89 LYS A CA 1
ATOM 706 C C . LYS A 1 89 ? -14.072 0.535 3.263 1.00 87.69 89 LYS A C 1
ATOM 708 O O . LYS A 1 89 ? -13.603 -0.080 2.308 1.00 87.69 89 LYS A O 1
ATOM 713 N N . ALA A 1 90 ? -14.735 1.683 3.116 1.00 89.19 90 ALA A N 1
ATOM 714 C CA . ALA A 1 90 ? -14.962 2.307 1.813 1.00 89.19 90 ALA A CA 1
ATOM 715 C C . ALA A 1 90 ? -13.645 2.718 1.130 1.00 89.19 90 ALA A C 1
ATOM 717 O O . ALA A 1 90 ? -13.418 2.367 -0.025 1.00 89.19 90 ALA A O 1
ATOM 718 N N . VAL A 1 91 ? -12.749 3.386 1.860 1.00 90.44 91 VAL A N 1
ATOM 719 C CA . VAL A 1 91 ? -11.438 3.835 1.374 1.00 90.44 91 VAL A CA 1
ATOM 720 C C . VAL A 1 91 ? -10.562 2.643 1.007 1.00 90.44 91 VAL A C 1
ATOM 722 O O . VAL A 1 91 ? -10.021 2.622 -0.091 1.00 90.44 91 VAL A O 1
ATOM 725 N N . ILE A 1 92 ? -10.463 1.616 1.857 1.00 90.25 92 ILE A N 1
ATOM 726 C CA . ILE A 1 92 ? -9.696 0.403 1.533 1.00 90.25 92 ILE A CA 1
ATOM 727 C C . ILE A 1 92 ? -10.266 -0.273 0.284 1.00 90.25 92 ILE A C 1
ATOM 729 O O . ILE A 1 92 ? -9.497 -0.647 -0.593 1.00 90.25 92 ILE A O 1
ATOM 733 N N . THR A 1 93 ? -11.595 -0.388 0.164 1.00 92.44 93 THR A N 1
ATOM 734 C CA . THR A 1 93 ? -12.229 -0.962 -1.036 1.00 92.44 93 THR A CA 1
ATOM 735 C C . THR A 1 93 ? -11.828 -0.166 -2.277 1.00 92.44 93 THR A C 1
ATOM 737 O O . THR A 1 93 ? -11.348 -0.743 -3.248 1.00 92.44 93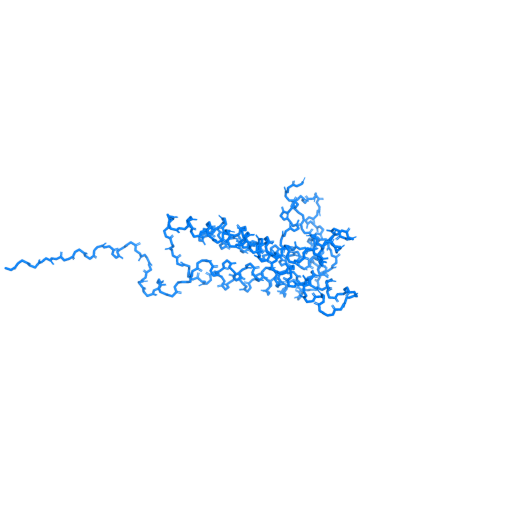 THR A O 1
ATOM 740 N N . LEU A 1 94 ? -11.948 1.162 -2.234 1.00 91.06 94 LEU A N 1
ATOM 741 C CA . LEU A 1 94 ? -11.556 2.029 -3.343 1.00 91.06 94 LEU A CA 1
ATOM 742 C C . LEU A 1 94 ? -10.077 1.847 -3.714 1.00 91.06 94 LEU A C 1
ATOM 744 O O . LEU A 1 94 ? -9.761 1.682 -4.891 1.00 91.06 94 LEU A O 1
ATOM 748 N N . LEU A 1 95 ? -9.182 1.827 -2.721 1.00 90.44 95 LEU A N 1
ATOM 749 C CA . LEU A 1 95 ? -7.750 1.627 -2.940 1.00 90.44 95 LEU A CA 1
ATOM 750 C C . LEU A 1 95 ? -7.451 0.254 -3.549 1.00 90.44 95 LEU A C 1
ATOM 752 O O . LEU A 1 95 ? -6.655 0.184 -4.476 1.00 90.44 95 LEU A O 1
ATOM 756 N N . LEU A 1 96 ? -8.103 -0.818 -3.089 1.00 92.38 96 LEU A N 1
ATOM 757 C CA . LEU A 1 96 ? -7.938 -2.167 -3.640 1.00 92.38 96 LEU A CA 1
ATOM 758 C C . LEU A 1 96 ? -8.315 -2.225 -5.127 1.00 92.38 96 LEU A C 1
ATOM 760 O O . LEU A 1 96 ? -7.567 -2.771 -5.936 1.00 92.38 96 LEU A O 1
ATOM 764 N N . TRP A 1 97 ? -9.445 -1.624 -5.502 1.00 91.94 97 TRP A N 1
ATOM 765 C CA . TRP A 1 97 ? -9.889 -1.565 -6.897 1.00 91.94 97 TRP A CA 1
ATOM 766 C C . TRP A 1 97 ? -8.975 -0.703 -7.766 1.00 91.94 97 TRP A C 1
ATOM 768 O O . TRP A 1 97 ? -8.616 -1.107 -8.873 1.00 91.94 97 TRP A O 1
ATOM 778 N N . LEU A 1 98 ? -8.562 0.459 -7.256 1.00 89.69 98 LEU A N 1
ATOM 779 C CA . LEU A 1 98 ? -7.632 1.350 -7.943 1.00 89.69 98 LEU A CA 1
ATOM 780 C C . LEU A 1 98 ? -6.290 0.657 -8.204 1.00 89.69 98 LEU A C 1
ATOM 782 O O . LEU A 1 98 ? -5.759 0.701 -9.310 1.00 89.69 98 LEU A O 1
ATOM 786 N N . VAL A 1 99 ? -5.769 -0.027 -7.190 1.00 89.69 99 VAL A N 1
ATOM 787 C CA . VAL A 1 99 ? -4.522 -0.783 -7.260 1.00 89.69 99 VAL A CA 1
ATOM 788 C C . VAL A 1 99 ? -4.628 -1.964 -8.222 1.00 89.69 99 VAL A C 1
ATOM 790 O O . VAL A 1 99 ? -3.694 -2.191 -8.987 1.00 89.69 99 VAL A O 1
ATOM 793 N N . ALA A 1 100 ? -5.753 -2.683 -8.247 1.00 90.62 100 ALA A N 1
ATOM 794 C CA . ALA A 1 100 ? -5.980 -3.758 -9.212 1.00 90.62 100 ALA A CA 1
ATOM 795 C C . ALA A 1 100 ? -6.003 -3.235 -10.659 1.00 90.62 100 ALA A C 1
ATOM 797 O O . ALA A 1 100 ? -5.374 -3.828 -11.536 1.00 90.62 100 ALA A O 1
ATOM 798 N N . LEU A 1 101 ? -6.670 -2.099 -10.900 1.00 88.81 101 LEU A N 1
ATOM 799 C CA . LEU A 1 101 ? -6.702 -1.456 -12.214 1.00 88.81 101 LEU A CA 1
ATOM 800 C C . LEU A 1 101 ? -5.309 -0.977 -12.644 1.00 88.81 101 LEU A C 1
ATOM 802 O O . LEU A 1 101 ? -4.867 -1.307 -13.743 1.00 88.81 101 LEU A O 1
ATOM 806 N N . ASN A 1 102 ? -4.600 -0.242 -11.781 1.00 88.62 102 ASN A N 1
ATOM 807 C CA . ASN A 1 102 ? -3.240 0.221 -12.067 1.00 88.62 102 ASN A CA 1
ATOM 808 C C . ASN A 1 102 ? -2.287 -0.955 -12.292 1.00 88.62 102 ASN A C 1
ATOM 810 O O . ASN A 1 102 ? -1.508 -0.931 -13.240 1.00 88.62 102 ASN A O 1
ATOM 814 N N . SER A 1 103 ? -2.388 -2.005 -11.471 1.00 88.38 103 SER A N 1
ATOM 815 C CA . SER A 1 103 ? -1.598 -3.224 -11.636 1.00 88.38 103 SER A CA 1
ATOM 816 C C . SER A 1 103 ? -1.810 -3.850 -13.005 1.00 88.38 103 SER A C 1
ATOM 818 O O . SER A 1 103 ? -0.842 -4.183 -13.679 1.00 88.38 103 SER A O 1
ATOM 820 N N . LEU A 1 104 ? -3.065 -3.982 -13.438 1.00 89.19 104 LEU A N 1
ATOM 821 C CA . LEU A 1 104 ? -3.408 -4.563 -14.730 1.00 89.19 104 LEU A CA 1
ATOM 822 C C . LEU A 1 104 ? -2.894 -3.712 -15.902 1.00 89.19 104 LEU A C 1
ATOM 824 O O . LEU A 1 104 ? -2.302 -4.254 -16.834 1.00 89.19 104 LEU A O 1
ATOM 828 N N . LEU A 1 105 ? -3.083 -2.390 -15.844 1.00 87.06 105 LEU A N 1
ATOM 829 C CA . LEU A 1 105 ? -2.625 -1.469 -16.889 1.00 87.06 105 LEU A CA 1
ATOM 830 C C . LEU A 1 105 ? -1.097 -1.469 -17.012 1.00 87.06 105 LEU A C 1
ATOM 832 O O . LEU A 1 105 ? -0.571 -1.669 -18.106 1.00 87.06 105 LEU A O 1
ATOM 836 N N . LEU A 1 106 ? -0.383 -1.336 -15.891 1.00 87.81 106 LEU A N 1
ATOM 837 C CA . LEU A 1 106 ? 1.081 -1.389 -15.856 1.00 87.81 106 LEU A CA 1
ATOM 838 C C . LEU A 1 106 ? 1.606 -2.766 -16.285 1.00 87.81 106 LEU A C 1
ATOM 840 O O . LEU A 1 106 ? 2.617 -2.863 -16.983 1.00 87.81 106 LEU A O 1
ATOM 844 N N . TRP A 1 107 ? 0.914 -3.847 -15.911 1.00 87.06 107 TRP A N 1
ATOM 845 C CA . TRP A 1 107 ? 1.283 -5.198 -16.328 1.00 87.06 107 TRP A CA 1
ATOM 846 C C . TRP A 1 107 ? 1.228 -5.365 -17.847 1.00 87.06 107 TRP A C 1
ATOM 848 O O . TRP A 1 107 ? 2.153 -5.951 -18.414 1.00 87.06 107 TRP A O 1
ATOM 858 N N . ALA A 1 108 ? 0.190 -4.810 -18.480 1.00 85.00 108 ALA A N 1
ATOM 859 C CA . ALA A 1 108 ? -0.006 -4.767 -19.927 1.00 85.00 108 ALA A CA 1
ATOM 860 C C . ALA A 1 108 ? 0.929 -3.777 -20.657 1.00 85.00 108 ALA A C 1
ATOM 862 O O . ALA A 1 108 ? 0.899 -3.695 -21.8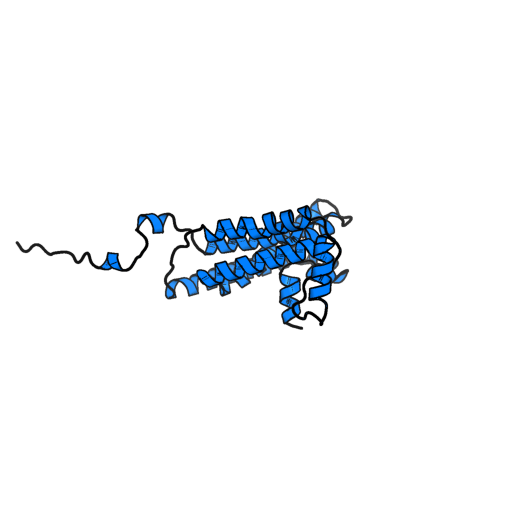83 1.00 85.00 108 ALA A O 1
ATOM 863 N N . GLY A 1 109 ? 1.771 -3.036 -19.927 1.00 79.31 109 GLY A N 1
ATOM 864 C CA . GLY A 1 109 ? 2.685 -2.038 -20.489 1.00 79.31 109 GLY A CA 1
ATOM 865 C C . GLY A 1 109 ? 2.024 -0.693 -20.800 1.00 79.31 109 GLY A C 1
ATOM 866 O O . GLY A 1 109 ? 2.625 0.153 -21.460 1.00 79.31 109 GLY A O 1
ATOM 867 N N . HIS A 1 110 ? 0.794 -0.479 -20.335 1.00 79.75 110 HIS A N 1
ATOM 868 C CA . HIS A 1 110 ? 0.123 0.814 -20.394 1.00 79.75 110 HIS A CA 1
ATOM 869 C C . HIS A 1 110 ? 0.555 1.704 -19.217 1.00 79.75 110 HIS A C 1
ATOM 871 O O . HIS A 1 110 ? 1.177 1.248 -18.258 1.00 79.75 110 HIS A O 1
ATOM 877 N N . GLY A 1 111 ? 0.246 3.000 -19.294 1.00 77.06 111 GLY A N 1
ATOM 878 C CA . GLY A 1 111 ? 0.482 3.931 -18.187 1.00 77.06 111 GLY A CA 1
ATOM 879 C C . GLY A 1 111 ? -0.462 3.701 -17.000 1.00 77.06 111 GLY A C 1
ATOM 880 O O . GLY A 1 111 ? -1.409 2.921 -17.077 1.00 77.06 111 GLY A O 1
ATOM 881 N N . TYR A 1 112 ? -0.231 4.425 -15.907 1.00 80.25 112 TYR A N 1
ATOM 882 C CA . TYR A 1 112 ? -1.095 4.397 -14.726 1.00 80.25 112 TYR A CA 1
ATOM 883 C C . TYR A 1 112 ? -2.325 5.314 -14.874 1.00 80.25 112 TYR A C 1
ATOM 885 O O . TYR A 1 112 ? -2.386 6.207 -15.735 1.00 80.25 112 TYR A O 1
ATOM 893 N N . LEU A 1 113 ? -3.320 5.107 -14.006 1.00 78.81 113 LEU A N 1
ATOM 894 C CA . LEU A 1 113 ? -4.473 5.991 -13.886 1.00 78.81 113 LEU A CA 1
ATOM 895 C C . LEU A 1 113 ? -4.048 7.303 -13.212 1.00 78.81 113 LEU A C 1
ATOM 897 O O . LEU A 1 113 ? -3.760 7.330 -12.016 1.00 78.81 113 LEU A O 1
ATOM 901 N N . SER A 1 114 ? -4.022 8.394 -13.975 1.00 76.69 114 SER A N 1
ATOM 902 C CA . SER A 1 114 ? -3.847 9.746 -13.432 1.00 76.69 114 SER A CA 1
ATOM 903 C C . SER A 1 114 ? -5.189 10.290 -12.949 1.00 76.69 114 SER A C 1
ATOM 905 O O . SER A 1 114 ? -6.220 9.972 -13.537 1.00 76.69 114 SER A O 1
ATOM 907 N N . ALA A 1 115 ? -5.186 11.122 -11.911 1.00 69.56 115 ALA A N 1
ATOM 908 C CA . ALA A 1 115 ? -6.392 11.779 -11.416 1.00 69.56 115 ALA A CA 1
ATOM 909 C C . ALA A 1 115 ? -6.920 12.829 -12.403 1.00 69.56 115 ALA A C 1
ATOM 911 O O . ALA A 1 115 ? -8.118 12.886 -12.677 1.00 69.56 115 ALA A O 1
ATOM 912 N N . ASN A 1 116 ? -6.010 13.583 -13.021 1.00 71.50 116 ASN A N 1
ATOM 913 C CA . ASN A 1 116 ? -6.310 14.418 -14.175 1.00 71.50 116 ASN A CA 1
ATOM 914 C C . ASN A 1 116 ? -6.364 13.531 -15.425 1.00 71.50 116 ASN A C 1
ATOM 916 O O . ASN A 1 116 ? -5.343 13.201 -16.040 1.00 71.50 116 ASN A O 1
ATOM 920 N N . LEU A 1 117 ? -7.568 13.062 -15.755 1.00 73.69 117 LEU A N 1
ATOM 921 C CA . LEU A 1 117 ? -7.836 12.276 -16.955 1.00 73.69 117 LEU A CA 1
ATOM 922 C C . LEU A 1 117 ? -8.150 13.231 -18.114 1.00 73.69 117 LEU A C 1
ATOM 924 O O . LEU A 1 117 ? -9.236 13.814 -18.124 1.00 73.69 117 LEU A O 1
ATOM 928 N N . PRO A 1 118 ? -7.253 13.394 -19.107 1.00 80.25 118 PRO A N 1
ATOM 929 C CA . PRO A 1 118 ? -7.592 14.152 -20.300 1.00 80.25 118 PRO A CA 1
ATOM 930 C C . PRO A 1 118 ? -8.813 13.538 -21.001 1.00 80.25 118 PRO A C 1
ATOM 932 O O . PRO A 1 118 ? -9.030 12.316 -20.920 1.00 80.25 118 PRO A O 1
ATOM 935 N N . PRO A 1 119 ? -9.612 14.361 -21.702 1.00 79.94 119 PRO A N 1
ATOM 936 C CA . PRO A 1 119 ? -10.772 13.877 -22.438 1.00 79.94 119 PRO A CA 1
ATOM 937 C C . PRO A 1 119 ? -10.352 12.753 -23.397 1.00 79.94 119 PRO A C 1
ATOM 939 O O . PRO A 1 119 ? -9.351 12.856 -24.100 1.00 79.94 119 PRO A O 1
ATOM 942 N N . GLY A 1 120 ? -11.085 11.638 -23.369 1.00 79.94 120 GLY A N 1
ATOM 943 C CA . GLY A 1 120 ? -10.785 10.440 -24.162 1.00 79.94 120 GLY A CA 1
ATOM 944 C C . GLY A 1 120 ? -9.886 9.398 -23.481 1.00 79.94 120 GLY A C 1
ATOM 945 O O . GLY A 1 120 ? -9.905 8.240 -23.898 1.00 79.94 120 GLY A O 1
ATOM 946 N N . LYS A 1 121 ? -9.177 9.716 -22.384 1.00 83.38 121 LYS A N 1
ATOM 947 C CA . LYS A 1 121 ? -8.333 8.721 -21.683 1.00 83.38 121 LYS A CA 1
ATOM 948 C C . LYS A 1 121 ? -9.149 7.580 -21.076 1.00 83.38 121 LYS A C 1
ATOM 950 O O . LYS A 1 121 ? -8.717 6.435 -21.129 1.00 83.38 121 LYS A O 1
ATOM 955 N N . VAL A 1 122 ? -10.354 7.858 -20.576 1.00 84.56 122 VAL A N 1
ATOM 956 C CA . VAL A 1 122 ? -11.284 6.815 -20.097 1.00 84.56 122 VAL A CA 1
ATOM 957 C C . VAL A 1 122 ? -11.652 5.851 -21.227 1.00 84.56 122 VAL A C 1
ATOM 959 O O . VAL A 1 122 ? -11.632 4.638 -21.035 1.00 84.56 122 VAL A O 1
ATOM 962 N N . GLN A 1 123 ? -11.930 6.373 -22.424 1.00 85.75 123 GLN A N 1
ATOM 963 C CA . GLN A 1 123 ? -12.239 5.548 -23.590 1.00 85.75 123 GLN A CA 1
ATOM 964 C C . GLN A 1 123 ? -11.019 4.747 -24.057 1.00 85.75 123 GLN A C 1
ATOM 966 O O . GLN A 1 123 ? -11.157 3.579 -24.422 1.00 85.75 123 GLN A O 1
ATOM 971 N N . ALA A 1 124 ? -9.821 5.331 -23.984 1.00 84.75 124 ALA A N 1
ATOM 972 C CA . ALA A 1 124 ? -8.575 4.623 -24.254 1.00 84.75 124 ALA A CA 1
ATOM 973 C C . ALA A 1 124 ? -8.349 3.474 -23.257 1.00 84.75 124 ALA A C 1
ATOM 975 O O . ALA A 1 124 ? -8.118 2.349 -23.689 1.00 84.75 124 ALA A O 1
ATOM 976 N N . ILE A 1 125 ? -8.504 3.719 -21.949 1.00 85.56 125 ILE A N 1
ATOM 977 C CA . ILE A 1 125 ? -8.413 2.689 -20.898 1.00 85.56 125 ILE A CA 1
ATOM 978 C C . ILE A 1 125 ? -9.431 1.582 -21.157 1.00 85.56 125 ILE A C 1
ATOM 980 O O . ILE A 1 125 ? -9.095 0.404 -21.122 1.00 85.56 125 ILE A O 1
ATOM 984 N N . TRP A 1 126 ? -10.673 1.943 -21.470 1.00 85.56 126 TRP A N 1
ATOM 985 C CA . TRP A 1 126 ? -11.716 0.972 -21.777 1.00 85.56 126 TRP A CA 1
ATOM 986 C C . TRP A 1 126 ? -11.374 0.098 -22.990 1.00 85.56 126 TRP A C 1
ATOM 988 O O . TRP A 1 126 ? -11.584 -1.115 -22.974 1.00 85.56 126 TRP A O 1
ATOM 998 N N . THR A 1 127 ? -10.804 0.706 -24.028 1.00 87.12 127 THR A N 1
ATOM 999 C CA . THR A 1 127 ? -10.366 0.001 -25.238 1.00 87.12 127 THR A CA 1
ATOM 1000 C C . THR A 1 127 ? -9.185 -0.925 -24.939 1.00 87.12 127 THR A C 1
ATOM 1002 O O . THR A 1 127 ? -9.187 -2.071 -25.379 1.00 87.12 127 THR A O 1
ATOM 1005 N N . GLN A 1 128 ? -8.227 -0.473 -24.124 1.00 86.19 128 GLN A N 1
ATOM 1006 C CA . GLN A 1 128 ? -7.090 -1.270 -23.651 1.00 86.19 128 GLN A CA 1
ATOM 1007 C C . GLN A 1 128 ? -7.551 -2.475 -22.824 1.00 86.19 128 GLN A C 1
ATOM 1009 O O . GLN A 1 128 ? -7.153 -3.599 -23.103 1.00 86.19 128 GLN A O 1
ATOM 1014 N N . LEU A 1 129 ? -8.454 -2.271 -21.860 1.00 85.94 129 LEU A N 1
ATOM 1015 C CA . LEU A 1 129 ? -8.993 -3.347 -21.025 1.00 85.94 129 LEU A CA 1
ATOM 1016 C C . LEU A 1 129 ? -9.747 -4.402 -21.841 1.00 85.94 129 LEU A C 1
ATOM 1018 O O . LEU A 1 129 ? -9.646 -5.586 -21.538 1.00 85.94 129 LEU A O 1
ATOM 1022 N N . ARG A 1 130 ? -10.481 -3.990 -22.883 1.00 87.81 130 ARG A N 1
ATOM 1023 C CA . ARG A 1 130 ? -11.174 -4.914 -23.796 1.00 87.81 130 ARG A CA 1
ATOM 1024 C C . ARG A 1 130 ? -10.236 -5.682 -24.720 1.00 87.81 130 ARG A C 1
ATOM 1026 O O . ARG A 1 130 ? -10.608 -6.759 -25.173 1.00 87.81 130 ARG A O 1
ATOM 1033 N N . ALA A 1 131 ? -9.065 -5.128 -25.022 1.00 88.94 131 ALA A N 1
ATOM 1034 C CA . ALA A 1 131 ? -8.058 -5.805 -25.830 1.00 88.94 131 ALA A CA 1
ATOM 1035 C C . ALA A 1 131 ? -7.347 -6.928 -25.053 1.00 88.94 131 ALA A C 1
ATOM 1037 O O . ALA A 1 131 ? -6.781 -7.832 -25.665 1.00 88.94 131 ALA A O 1
ATOM 1038 N N . LEU A 1 132 ? -7.383 -6.890 -23.716 1.00 88.50 132 LEU A N 1
ATOM 1039 C CA . LEU A 1 132 ? -6.809 -7.935 -22.877 1.00 88.50 132 LEU A CA 1
ATOM 1040 C C . LEU A 1 132 ? -7.680 -9.200 -22.890 1.00 88.50 132 LEU A C 1
ATOM 1042 O O . LEU A 1 132 ? -8.911 -9.121 -22.923 1.00 88.50 132 LEU A O 1
ATOM 1046 N N . PRO A 1 133 ? -7.066 -10.392 -22.813 1.00 90.88 133 PRO A N 1
ATOM 1047 C CA . PRO A 1 133 ? -7.818 -11.630 -22.712 1.00 90.88 133 PRO A CA 1
ATOM 1048 C C . PRO A 1 133 ? -8.593 -11.664 -21.391 1.00 90.88 133 PRO A C 1
ATOM 1050 O O . PRO A 1 133 ? -8.034 -11.366 -20.339 1.00 90.88 133 PRO A O 1
ATOM 1053 N N . LEU A 1 134 ? -9.863 -12.080 -21.434 1.00 89.88 134 LEU A N 1
ATOM 1054 C CA . LEU A 1 134 ? -10.831 -11.952 -20.331 1.00 89.88 134 LEU A CA 1
ATOM 1055 C C . LEU A 1 134 ? -10.342 -12.502 -18.977 1.00 89.88 134 LEU A C 1
ATOM 1057 O O . LEU A 1 134 ? -10.687 -11.968 -17.926 1.00 89.88 134 LEU A O 1
ATOM 1061 N N . TRP A 1 135 ? -9.515 -13.547 -18.983 1.00 89.44 135 TRP A N 1
ATOM 1062 C CA . TRP A 1 135 ? -8.987 -14.145 -17.757 1.00 89.44 135 TRP A CA 1
ATOM 1063 C C . TRP A 1 135 ? -8.038 -13.211 -16.986 1.00 89.44 135 TRP A C 1
ATOM 1065 O O . TRP A 1 135 ? -7.985 -13.303 -15.764 1.00 89.44 135 TRP A O 1
ATOM 1075 N N . GLN A 1 136 ? -7.326 -12.292 -17.652 1.00 89.12 136 GLN A N 1
ATOM 1076 C CA . GLN A 1 136 ? -6.403 -11.352 -17.000 1.00 89.12 136 GLN A CA 1
ATOM 1077 C C . GLN A 1 136 ? -7.115 -10.335 -16.097 1.00 89.12 136 GLN A C 1
ATOM 1079 O O . GLN A 1 136 ? -6.785 -10.295 -14.911 1.00 89.12 136 GLN A O 1
ATOM 1084 N N . PRO A 1 137 ? -8.095 -9.538 -16.576 1.00 88.44 137 PRO A N 1
ATOM 1085 C CA . PRO A 1 137 ? -8.850 -8.645 -15.707 1.00 88.44 137 PRO A CA 1
ATOM 1086 C C . PRO A 1 137 ? -9.642 -9.420 -14.655 1.00 88.44 137 PRO A C 1
ATOM 1088 O O . PRO A 1 137 ? -9.695 -8.975 -13.514 1.00 88.44 137 PRO A O 1
ATOM 1091 N N . LEU A 1 138 ? -10.202 -10.592 -14.983 1.00 90.88 138 LEU A N 1
ATOM 1092 C CA . LEU A 1 138 ? -10.898 -11.422 -13.993 1.00 90.88 138 LEU A CA 1
ATOM 1093 C C . LEU A 1 138 ? -9.972 -11.851 -12.851 1.00 90.88 138 LEU A C 1
ATOM 1095 O O . LEU A 1 138 ? -10.355 -11.754 -11.689 1.00 90.88 138 LEU A O 1
ATOM 1099 N N . LEU A 1 139 ? -8.754 -12.288 -13.166 1.00 90.81 139 LEU A N 1
ATOM 1100 C CA . LEU A 1 139 ? -7.776 -12.705 -12.167 1.00 90.81 139 LEU A CA 1
ATOM 1101 C C . LEU A 1 139 ? -7.242 -11.503 -11.381 1.00 90.81 139 LEU A C 1
ATOM 1103 O O . LEU A 1 139 ? -7.193 -11.561 -10.155 1.00 90.81 139 LEU A O 1
ATOM 1107 N N . ALA A 1 140 ? -6.906 -10.398 -12.052 1.00 89.56 140 ALA A N 1
ATOM 1108 C CA . ALA A 1 140 ? -6.410 -9.187 -11.401 1.00 89.56 140 ALA A CA 1
ATOM 1109 C C . ALA A 1 140 ? -7.463 -8.575 -10.466 1.00 89.56 140 ALA A C 1
ATOM 1111 O O . ALA A 1 140 ? -7.195 -8.397 -9.281 1.00 89.56 140 ALA A O 1
ATOM 1112 N N . PHE A 1 141 ? -8.679 -8.310 -10.954 1.00 92.19 141 PHE A N 1
ATOM 1113 C CA . PHE A 1 141 ? -9.753 -7.778 -10.115 1.00 92.19 141 PHE A CA 1
ATOM 1114 C C . PHE A 1 141 ? -10.215 -8.792 -9.074 1.00 92.19 141 PHE A C 1
ATOM 1116 O O . PHE A 1 141 ? -10.447 -8.411 -7.931 1.00 92.19 141 PHE A O 1
ATOM 1123 N N . GLY A 1 142 ? -10.308 -10.073 -9.428 1.00 91.94 142 GLY A N 1
ATOM 1124 C CA . GLY A 1 142 ? -10.698 -11.138 -8.510 1.00 91.94 142 GLY A CA 1
ATOM 1125 C C . GLY A 1 142 ? -9.749 -11.242 -7.320 1.00 91.94 142 GLY A C 1
ATOM 1126 O O . GLY A 1 142 ? -10.172 -11.073 -6.177 1.00 91.94 142 GLY A O 1
ATOM 1127 N N . LEU A 1 143 ? -8.462 -11.474 -7.582 1.00 91.81 143 LEU A N 1
ATOM 1128 C CA . LEU A 1 143 ? -7.469 -11.709 -6.536 1.00 91.81 143 LEU A CA 1
ATOM 1129 C C . LEU A 1 143 ? -7.074 -10.428 -5.801 1.00 91.81 143 LEU A C 1
ATOM 1131 O O . LEU A 1 143 ? -7.005 -10.442 -4.576 1.00 91.81 143 LEU A O 1
ATOM 1135 N N . LEU A 1 144 ? -6.819 -9.327 -6.515 1.00 89.81 144 LEU A N 1
ATOM 1136 C CA . LEU A 1 144 ? -6.270 -8.118 -5.891 1.00 89.81 144 LEU A CA 1
ATOM 1137 C C . LEU A 1 144 ? -7.338 -7.239 -5.241 1.00 89.81 144 LEU A C 1
ATOM 1139 O O . LEU A 1 144 ? -7.011 -6.543 -4.281 1.00 89.81 144 LEU A O 1
ATOM 1143 N N . ALA A 1 145 ? -8.586 -7.273 -5.725 1.00 91.38 145 ALA A N 1
ATOM 1144 C CA . ALA A 1 145 ? -9.649 -6.396 -5.237 1.00 91.38 145 ALA A CA 1
ATOM 1145 C C . ALA A 1 145 ? -10.843 -7.137 -4.631 1.00 91.38 145 ALA A C 1
ATOM 1147 O O . ALA A 1 145 ? -11.201 -6.872 -3.483 1.00 91.38 145 ALA A O 1
ATOM 1148 N N . LEU A 1 146 ? -11.469 -8.057 -5.365 1.00 91.81 146 LEU A N 1
ATOM 1149 C CA . LEU A 1 146 ? -12.742 -8.668 -4.988 1.00 91.81 146 LEU A CA 1
ATOM 1150 C C . LEU A 1 146 ? -12.603 -9.541 -3.736 1.00 91.81 146 LEU A C 1
ATOM 1152 O O . LEU A 1 146 ? -13.312 -9.315 -2.759 1.00 91.81 146 LEU A O 1
ATOM 1156 N N . VAL A 1 147 ? -11.669 -10.496 -3.742 1.00 92.50 147 VAL A N 1
ATOM 1157 C CA . VAL A 1 147 ? -11.399 -11.400 -2.612 1.00 92.50 147 VAL A CA 1
ATOM 1158 C C . VAL A 1 147 ? -11.089 -10.628 -1.320 1.00 92.50 147 VAL A C 1
ATOM 1160 O O . VAL A 1 147 ? -11.802 -10.840 -0.333 1.00 92.50 147 VAL A O 1
ATOM 1163 N N . PRO A 1 148 ? -10.106 -9.701 -1.284 1.00 90.56 148 PRO A N 1
ATOM 1164 C CA . PRO A 1 148 ? -9.806 -8.950 -0.065 1.00 90.56 148 PRO A CA 1
ATOM 1165 C C . PRO A 1 148 ? -10.947 -8.014 0.350 1.00 90.56 148 PRO A C 1
ATOM 1167 O O . PRO A 1 148 ? -11.177 -7.836 1.547 1.00 90.56 148 PRO A O 1
ATOM 1170 N N . SER A 1 149 ? -11.709 -7.464 -0.605 1.00 90.38 149 SER A N 1
ATOM 1171 C CA . SER A 1 149 ? -12.891 -6.652 -0.295 1.00 90.38 149 SER A CA 1
ATOM 1172 C C . SER A 1 149 ? -13.971 -7.493 0.384 1.00 90.38 149 SER A C 1
ATOM 1174 O O . SER A 1 149 ? -14.397 -7.159 1.485 1.00 90.38 149 SER A O 1
ATOM 1176 N N . VAL A 1 150 ? -14.389 -8.610 -0.218 1.00 90.69 150 VAL A N 1
ATOM 1177 C CA . VAL A 1 150 ? -15.427 -9.488 0.347 1.00 90.69 150 VAL A CA 1
ATOM 1178 C C . VAL A 1 150 ? -15.023 -9.970 1.739 1.00 90.69 150 VAL A C 1
ATOM 1180 O O . VAL A 1 150 ? -15.812 -9.847 2.677 1.00 90.69 150 VAL A O 1
ATOM 1183 N N . TRP A 1 151 ? -13.776 -10.421 1.899 1.00 90.12 151 TRP A N 1
ATOM 1184 C CA . TRP A 1 151 ? -13.239 -10.831 3.195 1.00 90.12 151 TRP A CA 1
ATOM 1185 C C . TRP A 1 151 ? -13.315 -9.706 4.238 1.00 90.12 151 TRP A C 1
ATOM 1187 O O . TRP A 1 151 ? -13.814 -9.912 5.342 1.00 90.12 151 TRP A O 1
ATOM 1197 N N . MET A 1 152 ? -12.898 -8.486 3.888 1.00 88.12 152 MET A N 1
ATOM 1198 C CA . MET A 1 152 ? -12.970 -7.329 4.786 1.00 88.12 152 MET A CA 1
ATOM 1199 C C . MET A 1 152 ? -14.410 -6.953 5.165 1.00 88.12 152 MET A C 1
ATOM 1201 O O . MET A 1 152 ? -14.682 -6.558 6.307 1.00 88.12 152 MET A O 1
ATOM 1205 N N . TRP A 1 153 ? -15.344 -7.014 4.217 1.00 86.38 153 TRP A N 1
ATOM 1206 C CA . TRP A 1 153 ? -16.736 -6.639 4.464 1.00 86.38 153 TRP A CA 1
ATOM 1207 C C . TRP A 1 153 ? -17.442 -7.631 5.395 1.00 86.38 153 TRP A C 1
ATOM 1209 O O . TRP A 1 153 ? -18.262 -7.190 6.200 1.00 86.38 153 TRP A O 1
ATOM 1219 N N . GLN A 1 154 ? -17.029 -8.901 5.395 1.00 85.50 154 GLN A N 1
ATOM 1220 C CA . GLN A 1 154 ? -17.489 -9.927 6.340 1.00 85.50 154 GLN A CA 1
ATOM 1221 C C . GLN A 1 154 ? -16.953 -9.742 7.773 1.00 85.50 154 GLN A C 1
ATOM 1223 O O . GLN A 1 154 ? -17.512 -10.305 8.711 1.00 85.50 154 GLN A O 1
ATOM 1228 N N . LEU A 1 155 ? -15.899 -8.943 7.987 1.00 81.50 155 LEU A N 1
ATOM 1229 C CA . LEU A 1 155 ? -15.347 -8.724 9.327 1.00 81.50 155 LEU A CA 1
ATOM 1230 C C . LEU A 1 155 ? -16.230 -7.790 10.169 1.00 81.50 155 LEU A C 1
ATOM 1232 O O . LEU A 1 155 ? -16.401 -6.604 9.852 1.00 81.50 155 LEU A O 1
ATOM 1236 N N . SER A 1 156 ? -16.697 -8.299 11.309 1.00 77.06 156 SER A N 1
ATOM 1237 C CA . SER A 1 156 ? -17.300 -7.507 12.383 1.00 77.06 156 SER A CA 1
ATOM 1238 C C . SER A 1 156 ? -16.226 -6.666 13.076 1.00 77.06 156 SER A C 1
ATOM 1240 O O . SER A 1 156 ? -15.342 -7.186 13.758 1.00 77.06 156 SER A O 1
ATOM 1242 N N . LEU A 1 157 ? -16.275 -5.346 12.876 1.00 74.75 157 LEU A N 1
ATOM 1243 C CA . LEU A 1 157 ? -15.337 -4.410 13.500 1.00 74.75 157 LEU A CA 1
ATOM 1244 C C . LEU A 1 157 ? -15.853 -3.959 14.862 1.00 74.75 157 LEU A C 1
ATOM 1246 O O . LEU A 1 157 ? -17.002 -3.527 14.994 1.00 74.75 157 LEU A O 1
ATOM 1250 N N . ARG A 1 158 ? -14.974 -3.981 15.867 1.00 74.25 158 ARG A N 1
ATOM 1251 C CA . ARG A 1 158 ? -15.311 -3.502 17.209 1.00 74.25 158 ARG A CA 1
ATOM 1252 C C . ARG A 1 158 ? -15.653 -2.008 17.166 1.00 74.25 158 ARG A C 1
ATOM 1254 O O . ARG A 1 158 ? -14.883 -1.189 16.657 1.00 74.25 158 ARG A O 1
ATOM 1261 N N . ARG A 1 159 ? -16.808 -1.627 17.722 1.00 68.31 159 ARG A N 1
ATOM 1262 C CA . ARG A 1 159 ? -17.189 -0.214 17.874 1.00 68.31 159 ARG A CA 1
ATOM 1263 C C . ARG A 1 159 ? -16.378 0.402 19.015 1.00 68.31 159 ARG A C 1
ATOM 1265 O O . ARG A 1 159 ? -16.700 0.222 20.180 1.00 68.31 159 ARG A O 1
ATOM 1272 N N . VAL A 1 160 ? -15.311 1.119 18.674 1.00 70.62 160 VAL A N 1
ATOM 1273 C CA . VAL A 1 160 ? -14.550 1.933 19.637 1.00 70.62 160 VAL A CA 1
ATOM 1274 C C . VAL A 1 160 ? -15.238 3.293 19.792 1.00 70.62 160 VAL A C 1
ATOM 1276 O O . VAL A 1 160 ? -15.668 3.869 18.787 1.00 70.62 160 VAL A O 1
ATOM 1279 N N . ALA A 1 161 ? -15.358 3.799 21.022 1.00 70.31 161 ALA A N 1
ATOM 1280 C CA . ALA A 1 161 ? -15.898 5.129 21.304 1.00 70.31 161 ALA A CA 1
ATOM 1281 C C . ALA A 1 161 ? -15.043 6.226 20.647 1.00 70.31 161 ALA A C 1
ATOM 1283 O O . ALA A 1 161 ? -13.818 6.111 20.598 1.00 70.31 161 ALA A O 1
ATOM 1284 N N . LEU A 1 162 ? -15.676 7.295 20.153 1.00 64.44 162 LEU A N 1
ATOM 1285 C CA . LEU A 1 162 ? -15.002 8.345 19.375 1.00 64.44 162 LEU A CA 1
ATOM 1286 C C . LEU A 1 162 ? -13.825 8.982 20.142 1.00 64.44 162 LEU A C 1
ATOM 1288 O O . LEU A 1 162 ? -12.749 9.163 19.577 1.00 64.44 162 LEU A O 1
ATOM 1292 N N . ALA A 1 163 ? -14.004 9.224 21.445 1.00 69.12 163 ALA A N 1
ATOM 1293 C CA . ALA A 1 163 ? -12.993 9.817 22.324 1.00 69.12 163 ALA A CA 1
ATOM 1294 C C . ALA A 1 163 ? -11.747 8.933 22.505 1.00 69.12 163 ALA A C 1
ATOM 1296 O O . ALA A 1 163 ? -10.633 9.438 22.599 1.00 69.12 163 ALA A O 1
ATOM 1297 N N . SER A 1 164 ? -11.910 7.608 22.501 1.00 75.19 164 SER A N 1
ATOM 1298 C CA . SER A 1 164 ? -10.791 6.665 22.615 1.00 75.19 164 SER A CA 1
ATOM 1299 C C . SER A 1 164 ? -10.114 6.381 21.270 1.00 75.19 164 SER A C 1
ATOM 1301 O O . SER A 1 164 ? -8.982 5.904 21.254 1.00 75.19 164 SER A O 1
ATOM 1303 N N . ARG A 1 165 ? -10.770 6.681 20.138 1.00 77.00 165 ARG A N 1
ATOM 1304 C CA . ARG A 1 165 ? -10.199 6.478 18.793 1.00 77.00 165 ARG A CA 1
ATOM 1305 C C . ARG A 1 165 ? -9.126 7.492 18.443 1.00 77.00 165 ARG A C 1
ATOM 1307 O O . ARG A 1 165 ? -8.132 7.116 17.835 1.00 77.00 165 ARG A O 1
ATOM 1314 N N . LEU A 1 166 ? -9.322 8.760 18.796 1.00 81.88 166 LEU A N 1
ATOM 1315 C CA . LEU A 1 166 ? -8.392 9.825 18.426 1.00 81.88 166 LEU A CA 1
ATOM 1316 C C . LEU A 1 166 ? -6.957 9.564 18.934 1.00 81.88 166 LEU A C 1
ATOM 1318 O O . LEU A 1 166 ? -6.053 9.535 18.099 1.00 81.88 166 LEU A O 1
ATOM 1322 N N . PRO A 1 167 ? -6.715 9.279 20.233 1.00 84.94 167 PRO A N 1
ATOM 1323 C CA . PRO A 1 167 ? -5.363 8.985 20.709 1.00 84.94 167 PRO A CA 1
ATOM 1324 C C . PRO A 1 167 ? -4.792 7.693 20.107 1.00 84.94 167 PRO A C 1
ATOM 1326 O O . PRO A 1 167 ? -3.599 7.626 19.830 1.00 84.94 167 PRO A O 1
ATOM 1329 N N . GLN A 1 168 ? -5.627 6.684 19.839 1.00 83.88 168 GLN A N 1
ATOM 1330 C CA . GLN A 1 168 ? -5.190 5.447 19.180 1.00 83.88 168 GLN A CA 1
ATOM 1331 C C . GLN A 1 168 ? -4.753 5.689 17.731 1.00 83.88 168 GLN A C 1
ATOM 1333 O O . GLN A 1 168 ? -3.728 5.164 17.304 1.00 83.88 168 GLN A O 1
ATOM 1338 N N . ASN A 1 169 ? -5.496 6.504 16.981 1.00 87.50 169 ASN A N 1
ATOM 1339 C CA . ASN A 1 169 ? -5.146 6.881 15.615 1.00 87.50 169 ASN A CA 1
ATOM 1340 C C . ASN A 1 169 ? -3.864 7.714 15.583 1.00 87.50 169 ASN A C 1
ATOM 1342 O O . ASN A 1 169 ? -3.020 7.480 14.728 1.00 87.50 169 ASN A O 1
ATOM 1346 N N . MET A 1 170 ? -3.690 8.633 16.537 1.00 88.00 170 MET A N 1
ATOM 1347 C CA . MET A 1 170 ? -2.456 9.412 16.681 1.00 88.00 170 MET A CA 1
ATOM 1348 C C . MET A 1 170 ? -1.254 8.531 17.014 1.00 88.00 170 MET A C 1
ATOM 1350 O O . MET A 1 170 ? -0.193 8.705 16.422 1.00 88.00 170 MET A O 1
ATOM 1354 N N . LEU A 1 171 ? -1.419 7.546 17.899 1.00 90.94 171 LEU A N 1
ATOM 1355 C CA . LEU A 1 171 ? -0.359 6.590 18.204 1.00 90.94 171 LEU A CA 1
ATOM 1356 C C . LEU A 1 171 ? 0.005 5.742 16.976 1.00 90.94 171 LEU A C 1
ATOM 1358 O O . LEU A 1 171 ? 1.183 5.570 16.683 1.00 90.94 171 LEU A O 1
ATOM 1362 N N . LEU A 1 172 ? -0.989 5.243 16.233 1.00 89.62 172 LEU A N 1
ATOM 1363 C CA . LEU A 1 172 ? -0.755 4.494 14.993 1.00 89.62 172 LEU A CA 1
ATOM 1364 C C . LEU A 1 172 ? -0.059 5.350 13.935 1.00 89.62 172 LEU A C 1
ATOM 1366 O O . LEU A 1 172 ? 0.903 4.891 13.325 1.00 89.62 172 LEU A O 1
ATOM 1370 N N . LEU A 1 173 ? -0.511 6.591 13.750 1.00 92.06 173 LEU A N 1
ATOM 1371 C CA . LEU A 1 173 ? 0.118 7.550 12.851 1.00 92.06 173 LEU A CA 1
ATOM 1372 C C . LEU A 1 173 ? 1.586 7.752 13.226 1.00 92.06 173 LEU A C 1
ATOM 1374 O O . LEU A 1 173 ? 2.453 7.628 12.367 1.00 92.06 173 LEU A O 1
ATOM 1378 N N . LEU A 1 174 ? 1.868 8.004 14.507 1.00 94.69 174 LEU A N 1
ATOM 1379 C CA . LEU A 1 174 ? 3.227 8.190 15.007 1.00 94.69 174 LEU A CA 1
ATOM 1380 C C . LEU A 1 174 ? 4.094 6.958 14.732 1.00 94.69 174 LEU A C 1
ATOM 1382 O O . LEU A 1 174 ? 5.197 7.101 14.217 1.00 94.69 174 LEU A O 1
ATOM 1386 N N . ILE A 1 175 ? 3.587 5.752 15.006 1.00 94.19 175 ILE A N 1
ATOM 1387 C CA . ILE A 1 175 ? 4.301 4.496 14.735 1.00 94.19 175 ILE A CA 1
ATOM 1388 C C . ILE A 1 175 ? 4.656 4.382 13.250 1.00 94.19 175 ILE A C 1
ATOM 1390 O O . ILE A 1 175 ? 5.804 4.091 12.917 1.00 94.19 175 ILE A O 1
ATOM 1394 N N . PHE A 1 176 ? 3.703 4.635 12.350 1.00 93.81 176 PHE A N 1
ATOM 1395 C CA . PHE A 1 176 ? 3.951 4.545 10.913 1.00 93.81 176 PHE A CA 1
ATOM 1396 C C . PHE A 1 176 ? 4.892 5.638 10.401 1.00 93.81 176 PHE A C 1
ATOM 1398 O O . PHE A 1 176 ? 5.740 5.357 9.559 1.00 93.81 176 PHE A O 1
ATOM 1405 N N . VAL A 1 177 ? 4.806 6.856 10.934 1.00 93.62 177 VAL A N 1
ATOM 1406 C CA . VAL A 1 177 ? 5.730 7.950 10.600 1.00 93.62 177 VAL A CA 1
ATOM 1407 C C . VAL A 1 177 ? 7.145 7.649 11.097 1.00 93.62 177 VAL A C 1
ATOM 1409 O O . VAL A 1 177 ? 8.110 7.839 10.358 1.00 93.62 177 VAL A O 1
ATOM 1412 N N . CYS A 1 178 ? 7.292 7.118 12.311 1.00 95.81 178 CYS A N 1
ATOM 1413 C CA . CYS A 1 178 ? 8.582 6.666 12.823 1.00 95.81 178 CYS A CA 1
ATOM 1414 C C . CYS A 1 178 ? 9.149 5.522 11.977 1.00 95.81 178 CYS A C 1
ATOM 1416 O O . CYS A 1 178 ? 10.333 5.542 11.649 1.00 95.81 178 CYS A O 1
ATOM 1418 N N . LEU A 1 179 ? 8.313 4.559 11.578 1.00 94.62 179 LEU A N 1
ATOM 1419 C CA . LEU A 1 179 ? 8.714 3.467 10.692 1.00 94.62 179 LEU A CA 1
ATOM 1420 C C . LEU A 1 179 ? 9.169 3.994 9.323 1.00 94.62 179 LEU A C 1
ATOM 1422 O O . LEU A 1 179 ? 10.223 3.584 8.847 1.00 94.62 179 LEU A O 1
ATOM 1426 N N . LEU A 1 180 ? 8.432 4.937 8.724 1.00 92.25 180 LEU A N 1
ATOM 1427 C CA . LEU A 1 180 ? 8.831 5.619 7.487 1.00 92.25 180 LEU A CA 1
ATOM 1428 C C . LEU A 1 180 ? 10.211 6.264 7.623 1.00 92.25 180 LEU A C 1
ATOM 1430 O O . LEU A 1 180 ? 11.093 6.004 6.807 1.00 92.25 180 LEU A O 1
ATOM 1434 N N . GLY A 1 181 ? 10.402 7.080 8.664 1.00 92.12 181 GLY A N 1
ATOM 1435 C CA . GLY A 1 181 ? 11.662 7.776 8.911 1.00 92.12 181 GLY A CA 1
ATOM 1436 C C . GLY A 1 181 ? 12.827 6.815 9.139 1.00 92.12 181 GLY A C 1
ATOM 1437 O O . GLY A 1 181 ? 13.906 7.015 8.584 1.00 92.12 181 GLY A O 1
ATOM 1438 N N . LEU A 1 182 ? 12.601 5.740 9.898 1.00 95.56 182 LEU A N 1
ATOM 1439 C CA . LEU A 1 182 ? 13.604 4.716 10.181 1.00 95.56 182 LEU A CA 1
ATOM 1440 C C . LEU A 1 182 ? 14.010 3.958 8.914 1.00 95.56 182 LEU A C 1
ATOM 1442 O O . LEU A 1 182 ? 15.199 3.841 8.623 1.00 95.56 182 LEU A O 1
ATOM 1446 N N . VAL A 1 183 ? 13.039 3.466 8.142 1.00 93.44 183 VAL A N 1
ATOM 1447 C CA . VAL A 1 183 ? 13.307 2.713 6.908 1.00 93.44 183 VAL A CA 1
ATOM 1448 C C . VAL A 1 183 ? 13.988 3.606 5.877 1.00 93.44 183 VAL A C 1
ATOM 1450 O O . VAL A 1 183 ? 14.946 3.173 5.244 1.00 93.44 183 VAL A O 1
ATOM 1453 N N . TRP A 1 184 ? 13.555 4.862 5.744 1.00 91.44 184 TRP A N 1
ATOM 1454 C CA . TRP A 1 184 ? 14.228 5.831 4.884 1.00 91.44 184 TRP A CA 1
ATOM 1455 C C . TRP A 1 184 ? 15.674 6.062 5.327 1.00 91.44 184 TRP A C 1
ATOM 1457 O O . TRP A 1 184 ? 16.588 5.986 4.512 1.00 91.44 184 TRP A O 1
ATOM 1467 N N . PHE A 1 185 ? 15.908 6.291 6.621 1.00 94.38 185 PHE A N 1
ATOM 1468 C CA . PHE A 1 185 ? 17.248 6.530 7.151 1.00 94.38 185 PHE A CA 1
ATOM 1469 C C . PHE A 1 185 ? 18.199 5.350 6.909 1.00 94.38 185 PHE A C 1
ATOM 1471 O O . PHE A 1 185 ? 19.349 5.573 6.528 1.00 94.38 185 PHE A O 1
ATOM 1478 N N . LEU A 1 186 ? 17.717 4.117 7.093 1.00 93.00 186 LEU A N 1
ATOM 1479 C CA . LEU A 1 186 ? 18.488 2.888 6.879 1.00 93.00 186 LEU A CA 1
ATOM 1480 C C . LEU A 1 186 ? 18.673 2.553 5.391 1.00 93.00 186 LEU A C 1
ATOM 1482 O O . LEU A 1 186 ? 19.720 2.047 4.999 1.00 93.00 186 LEU A O 1
ATOM 1486 N N . GLY A 1 187 ? 17.664 2.826 4.562 1.00 88.81 187 GLY A N 1
ATOM 1487 C CA . GLY A 1 187 ? 17.634 2.459 3.145 1.00 88.81 187 GLY A CA 1
ATOM 1488 C C . GLY A 1 187 ? 18.181 3.521 2.190 1.00 88.81 187 GLY A C 1
ATOM 1489 O O . GLY A 1 187 ? 18.461 3.198 1.037 1.00 88.81 187 GLY A O 1
ATOM 1490 N N . LYS A 1 188 ? 18.358 4.778 2.627 1.00 88.31 188 LYS A N 1
ATOM 1491 C CA . LYS A 1 188 ? 18.710 5.913 1.748 1.00 88.31 188 LYS A CA 1
ATOM 1492 C C . LYS A 1 188 ? 19.937 5.668 0.873 1.00 88.31 188 LYS A C 1
ATOM 1494 O O . LYS A 1 188 ? 19.952 6.111 -0.265 1.00 88.31 188 LYS A O 1
ATOM 1499 N N . SER A 1 189 ? 20.953 4.969 1.376 1.00 86.56 189 SER A N 1
ATOM 1500 C CA . SER A 1 189 ? 22.185 4.697 0.625 1.00 86.56 189 SER A CA 1
ATOM 1501 C C . SER A 1 189 ? 21.941 3.798 -0.587 1.00 86.56 189 SER A C 1
ATOM 1503 O O . SER A 1 189 ? 22.575 3.995 -1.617 1.00 86.56 189 SER A O 1
ATOM 1505 N N . ALA A 1 190 ? 21.005 2.853 -0.478 1.00 85.69 190 ALA A N 1
ATOM 1506 C CA . ALA A 1 190 ? 20.623 1.951 -1.561 1.00 85.69 190 ALA A CA 1
ATOM 1507 C C . ALA A 1 190 ? 19.529 2.551 -2.464 1.00 85.69 190 ALA A C 1
ATOM 1509 O O . ALA A 1 190 ? 19.532 2.336 -3.671 1.00 85.69 190 ALA A O 1
ATOM 1510 N N . LEU A 1 191 ? 18.596 3.319 -1.891 1.00 83.62 191 LEU A N 1
ATOM 1511 C CA . LEU A 1 191 ? 17.450 3.875 -2.617 1.00 83.62 191 LEU A CA 1
ATOM 1512 C C . LEU A 1 191 ? 17.788 5.134 -3.417 1.00 83.62 191 LEU A C 1
ATOM 1514 O O . LEU A 1 191 ? 17.261 5.323 -4.510 1.00 83.62 191 LEU A O 1
ATOM 1518 N N . LEU A 1 192 ? 18.633 6.016 -2.876 1.00 83.88 192 LEU A N 1
ATOM 1519 C CA . LEU A 1 192 ? 18.882 7.329 -3.469 1.00 83.88 192 LEU A CA 1
ATOM 1520 C C . LEU A 1 192 ? 19.492 7.245 -4.880 1.00 83.88 192 LEU A C 1
ATOM 1522 O O . LEU A 1 192 ? 18.980 7.946 -5.750 1.00 83.88 192 LEU A O 1
ATOM 1526 N N . PRO A 1 193 ? 20.482 6.371 -5.161 1.00 83.56 193 PRO A N 1
ATOM 1527 C CA . PRO A 1 193 ? 21.001 6.210 -6.519 1.00 83.56 193 PRO A CA 1
ATOM 1528 C C . PRO A 1 193 ? 19.923 5.739 -7.505 1.00 83.56 193 PRO A C 1
ATOM 1530 O O . PRO A 1 193 ? 19.817 6.279 -8.599 1.00 83.56 193 PRO A O 1
ATOM 1533 N N . LEU A 1 194 ? 19.065 4.795 -7.097 1.00 80.62 194 LEU A N 1
ATOM 1534 C CA . LEU A 1 194 ? 17.988 4.262 -7.943 1.00 80.62 194 LEU A CA 1
ATOM 1535 C C . LEU A 1 194 ? 16.922 5.312 -8.273 1.00 80.62 194 LEU A C 1
ATOM 1537 O O . LEU A 1 194 ? 16.423 5.366 -9.396 1.00 80.62 194 LEU A O 1
ATOM 1541 N N . LEU A 1 195 ? 16.568 6.144 -7.291 1.00 79.25 195 LEU A N 1
ATOM 1542 C CA . LEU A 1 195 ? 15.583 7.212 -7.464 1.00 79.25 195 LEU A CA 1
ATOM 1543 C C . LEU A 1 195 ? 16.127 8.376 -8.300 1.00 79.25 195 LEU A C 1
ATOM 1545 O O . LEU A 1 195 ? 15.357 9.010 -9.017 1.00 79.25 195 LEU A O 1
ATOM 1549 N N . GLN A 1 196 ? 17.430 8.658 -8.209 1.00 78.75 196 GLN A N 1
ATOM 1550 C CA . GLN A 1 196 ? 18.091 9.699 -9.000 1.00 78.75 196 GLN A CA 1
ATOM 1551 C C . GLN A 1 196 ? 18.261 9.296 -10.463 1.00 78.75 196 GLN A C 1
ATOM 1553 O O . GLN A 1 196 ? 18.080 10.134 -11.342 1.00 78.75 196 GLN A O 1
ATOM 1558 N N . ASP A 1 197 ? 18.584 8.028 -10.718 1.00 71.25 197 ASP A N 1
ATOM 1559 C CA . ASP A 1 197 ? 18.836 7.539 -12.071 1.00 71.25 197 ASP A CA 1
ATOM 1560 C C . ASP A 1 197 ? 17.533 7.417 -12.879 1.00 71.25 197 ASP A C 1
ATOM 1562 O O . ASP A 1 197 ? 17.499 7.757 -14.061 1.00 71.25 197 ASP A O 1
ATOM 1566 N N . GLN A 1 198 ? 16.419 7.012 -12.243 1.00 65.25 198 GLN A N 1
ATOM 1567 C CA . GLN A 1 198 ? 15.098 6.976 -12.887 1.00 65.25 198 GLN A CA 1
ATOM 1568 C C . GLN A 1 198 ? 13.948 7.383 -11.941 1.00 65.25 198 GLN A C 1
ATOM 1570 O O . GLN A 1 198 ? 13.454 6.552 -11.177 1.00 65.25 198 GLN A O 1
ATOM 1575 N N . PRO A 1 199 ? 13.379 8.602 -12.049 1.00 63.84 199 PRO A N 1
ATOM 1576 C CA . PRO A 1 199 ? 12.236 9.021 -11.221 1.00 63.84 199 PRO A CA 1
ATOM 1577 C C . PRO A 1 199 ? 10.948 8.215 -11.486 1.00 63.84 199 PRO A C 1
ATOM 1579 O O . PRO A 1 199 ? 9.985 8.291 -10.722 1.00 63.84 199 PRO A O 1
ATOM 1582 N N . ARG A 1 200 ? 10.940 7.384 -12.536 1.00 71.00 200 ARG A N 1
ATOM 1583 C CA . ARG A 1 200 ? 9.819 6.527 -12.943 1.00 71.00 200 ARG A CA 1
ATOM 1584 C C . ARG A 1 200 ? 9.421 5.488 -11.887 1.00 71.00 200 ARG A C 1
ATOM 1586 O O . ARG A 1 200 ? 8.290 5.011 -11.902 1.00 71.00 200 ARG A O 1
ATOM 1593 N N . TRP A 1 201 ? 10.302 5.153 -10.942 1.00 72.88 201 TRP A N 1
ATOM 1594 C CA . TRP A 1 201 ? 9.992 4.197 -9.870 1.00 72.88 201 TRP A CA 1
ATOM 1595 C C . TRP A 1 201 ? 8.819 4.637 -8.990 1.00 72.88 201 TRP A C 1
ATOM 1597 O O . TRP A 1 201 ? 8.012 3.799 -8.586 1.00 72.88 201 TRP A O 1
ATOM 1607 N N . LEU A 1 202 ? 8.675 5.943 -8.748 1.00 71.75 202 LEU A N 1
ATOM 1608 C CA . LEU A 1 202 ? 7.539 6.481 -7.995 1.00 71.75 202 LEU A CA 1
ATOM 1609 C C . LEU A 1 202 ? 6.222 6.374 -8.780 1.00 71.75 202 LEU A C 1
ATOM 1611 O O . LEU A 1 202 ? 5.166 6.187 -8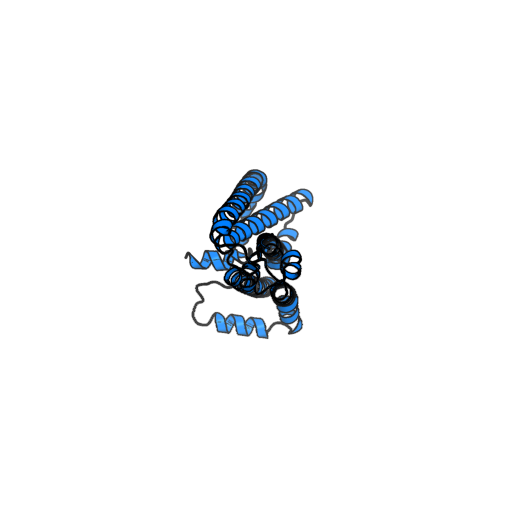.183 1.00 71.75 202 LEU A O 1
ATOM 1615 N N . GLU A 1 203 ? 6.275 6.422 -10.113 1.00 72.81 203 GLU A N 1
ATOM 1616 C CA . GLU A 1 203 ? 5.096 6.285 -10.983 1.00 72.81 203 GLU A CA 1
ATOM 1617 C C . GLU A 1 203 ? 4.570 4.845 -11.055 1.00 72.81 203 GLU A C 1
ATOM 1619 O O . GLU A 1 203 ? 3.381 4.609 -11.291 1.00 72.81 203 GLU A O 1
ATOM 1624 N N . LEU A 1 204 ? 5.448 3.863 -10.839 1.00 76.88 204 LEU A N 1
ATOM 1625 C CA . LEU A 1 204 ? 5.071 2.450 -10.782 1.00 76.88 204 LEU A CA 1
ATOM 1626 C C . LEU A 1 204 ? 4.375 2.089 -9.464 1.00 76.88 204 LEU A C 1
ATOM 1628 O O . LEU A 1 204 ? 3.650 1.094 -9.403 1.00 76.88 204 LEU A O 1
ATOM 1632 N N . LEU A 1 205 ? 4.573 2.899 -8.423 1.00 79.94 205 LEU A N 1
ATOM 1633 C CA . LEU A 1 205 ? 4.120 2.603 -7.075 1.00 79.94 205 LEU A CA 1
ATOM 1634 C C . LEU A 1 205 ? 2.647 2.992 -6.899 1.00 79.94 205 LEU A C 1
ATOM 1636 O O . LEU A 1 205 ? 2.281 4.159 -6.763 1.00 79.94 205 LEU A O 1
ATOM 1640 N N . SER A 1 206 ? 1.779 1.987 -6.895 1.00 80.38 206 SER A N 1
ATOM 1641 C CA . SER A 1 206 ? 0.336 2.150 -6.722 1.00 80.38 206 SER A CA 1
ATOM 1642 C C . SER A 1 206 ? -0.043 1.992 -5.246 1.00 80.38 206 SER A C 1
ATOM 1644 O O . SER A 1 206 ? 0.484 1.102 -4.574 1.00 80.38 206 SER A O 1
ATOM 1646 N N . PRO A 1 207 ? -0.960 2.810 -4.696 1.00 69.75 207 PRO A N 1
ATOM 1647 C CA . PRO A 1 207 ? -1.776 3.858 -5.330 1.00 69.75 207 PRO A CA 1
ATOM 1648 C C . PRO A 1 207 ? -1.143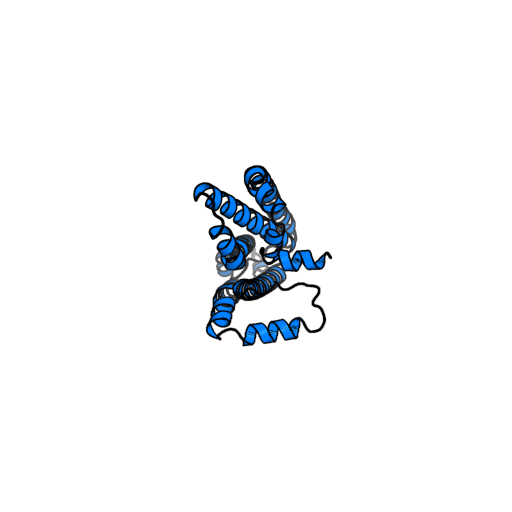 5.266 -5.329 1.00 69.75 207 PRO A C 1
ATOM 1650 O O . PRO A 1 207 ? -1.817 6.237 -5.678 1.00 69.75 207 PRO A O 1
ATOM 1653 N N . PHE A 1 208 ? 0.114 5.415 -4.897 1.00 73.69 208 PHE A N 1
ATOM 1654 C CA . PHE A 1 208 ? 0.756 6.729 -4.760 1.00 73.69 208 PHE A CA 1
ATOM 1655 C C . PHE A 1 208 ? 0.878 7.472 -6.086 1.00 73.69 208 PHE A C 1
ATOM 1657 O O . PHE A 1 208 ? 0.683 8.680 -6.111 1.00 73.69 208 PHE A O 1
ATOM 1664 N N . ASN A 1 209 ? 1.095 6.764 -7.188 1.00 75.94 209 ASN A N 1
ATOM 1665 C CA . ASN A 1 209 ? 1.074 7.323 -8.536 1.00 75.94 209 ASN A CA 1
ATOM 1666 C C . ASN A 1 209 ? -0.207 8.120 -8.851 1.00 75.94 209 ASN A C 1
ATOM 1668 O O . ASN A 1 209 ? -0.140 9.262 -9.303 1.00 75.94 209 ASN A O 1
ATOM 1672 N N . THR A 1 210 ? -1.380 7.567 -8.547 1.00 74.38 210 THR A N 1
ATOM 1673 C CA . THR A 1 210 ? -2.660 8.255 -8.732 1.00 74.38 210 THR A CA 1
ATOM 1674 C C . THR A 1 210 ? -2.850 9.361 -7.693 1.00 74.38 210 THR A C 1
ATOM 1676 O O . THR A 1 210 ? -3.298 10.451 -8.043 1.00 74.38 210 THR A O 1
ATOM 1679 N N . LEU A 1 211 ? -2.488 9.122 -6.429 1.00 75.81 211 LEU A N 1
ATOM 1680 C CA . LEU A 1 211 ? -2.672 10.108 -5.357 1.00 75.81 211 LEU A CA 1
ATOM 1681 C C . LEU A 1 211 ? -1.789 11.350 -5.531 1.00 75.81 211 LEU A C 1
ATOM 1683 O O . LEU A 1 211 ? -2.265 12.462 -5.340 1.00 75.81 211 LEU A O 1
ATOM 1687 N N . LEU A 1 212 ? -0.528 11.185 -5.927 1.00 71.88 212 LEU A N 1
ATOM 1688 C CA . LEU A 1 212 ? 0.388 12.297 -6.190 1.00 71.88 212 LEU A CA 1
ATOM 1689 C C . LEU A 1 212 ? -0.053 13.105 -7.414 1.00 71.88 212 LEU A C 1
ATOM 1691 O O . LEU A 1 212 ? 0.085 14.323 -7.422 1.00 71.88 212 LEU A O 1
ATOM 1695 N N . SER A 1 213 ? -0.675 12.454 -8.403 1.00 71.31 213 SER A N 1
ATOM 1696 C CA . SER A 1 213 ? -1.247 13.151 -9.560 1.00 71.31 213 SER A CA 1
ATOM 1697 C C . SER A 1 213 ? -2.467 14.028 -9.237 1.00 71.31 213 SER A C 1
ATOM 1699 O O . SER A 1 213 ? -2.912 14.756 -10.113 1.00 71.31 213 SER A O 1
ATOM 1701 N N . LEU A 1 214 ? -3.024 13.970 -8.016 1.00 66.38 214 LEU A N 1
ATOM 1702 C CA . LEU A 1 214 ? -4.049 14.923 -7.553 1.00 66.38 214 LEU A CA 1
ATOM 1703 C C . LEU A 1 214 ? -3.451 16.274 -7.135 1.00 66.38 214 LEU A C 1
ATOM 1705 O O . LEU A 1 214 ? -4.175 17.262 -7.082 1.00 66.38 214 LEU A O 1
ATOM 1709 N N . GLY A 1 215 ? -2.169 16.304 -6.764 1.00 59.16 215 GLY A N 1
ATOM 1710 C CA . GLY A 1 215 ? -1.496 17.505 -6.261 1.00 59.16 215 GLY A CA 1
ATOM 1711 C C . GLY A 1 215 ? -0.884 18.393 -7.347 1.00 59.16 215 GLY A C 1
ATOM 1712 O O . GLY A 1 215 ? -0.331 19.440 -7.012 1.00 59.16 215 GLY A O 1
ATOM 1713 N N . HIS A 1 216 ? -0.964 17.974 -8.612 1.00 52.62 216 HIS A N 1
ATOM 1714 C CA . HIS A 1 216 ? -0.405 18.638 -9.791 1.00 52.62 216 HIS A CA 1
ATOM 1715 C C . HIS A 1 216 ? -1.495 18.866 -10.837 1.00 52.62 216 HIS A C 1
ATOM 1717 O O . HIS A 1 216 ? -1.511 19.970 -11.419 1.00 52.62 216 HIS A O 1
#

Radius of gyration: 21.55 Å; chains: 1; bounding box: 58×33×80 Å